Protein AF-A0A840QNZ6-F1 (afdb_monomer)

Mean predicted aligned error: 6.14 Å

pLDDT: mean 87.98, std 13.13, range [41.0, 98.12]

Secondary structure (DSSP, 8-state):
--HHHHHHHHHHHHS-HHHHHHHHHHHHHHHHHHHHHT-HHHHHHHHHHHHHHHHHHHHHHHHSPPEEETTEEE-S--HHHHHHHHHHHTTGGG--SHHHHHHHHHHHHHHHHHHHHHS---HHHHHHHHHHHHHHHHHHHHHHHHHTTS-HHHHHHHHHHHHHHHHHHHTT-GGGGHHHHHHHHHHHHHHHIIIII-EE-TT--HHHHHHHHHHHHHHHHHHHHHTTSTT---TTHHHHHHHHHHHIIIIIHHHHHHHTTSSEETT------

Sequence (273 aa):
MDLNSTVFTEFYTNTSVTNVITSHFPLLFTIGLLYWSINRTVGFHLLLISSFSLSLSLLFHQYVPLIYTNNTTVTFTHPHIQLVTALFAYFIPLIRNKRQLLLTLSPIVLISFFFFFLAETHVYTIAGSVVIGGFIIYMFYRSFDWIEGMPEKTFIFLTLLIPSALISLIYPLTSAMIYPGILFGASIGYSLERLKVRSIINGASLINRCIAFFIGSAGVIAIYFVFRLPFVQLPFFSFTFGTIVTLWITFIAPYMFYALHLYSREGSIRHIT

Solvent-accessible surface area (backbone atoms only — not comparable to full-atom values): 14592 Å² total; per-residue (Å²): 134,66,67,67,64,48,50,56,52,42,50,59,69,66,45,53,64,63,55,57,52,61,74,46,45,64,58,55,52,54,39,41,49,39,29,72,67,75,39,51,70,60,20,49,51,51,46,48,52,40,30,51,45,44,46,49,42,49,50,43,69,75,70,49,79,66,46,80,51,102,86,48,80,38,58,60,56,40,54,68,54,17,30,46,25,27,58,36,53,61,49,54,85,76,52,90,47,73,68,55,48,49,61,44,47,45,59,42,53,51,50,47,49,48,37,39,73,76,65,67,46,54,69,65,20,52,51,39,8,42,52,51,13,47,49,52,40,54,52,53,58,59,44,48,72,56,53,76,74,50,57,70,70,58,49,55,50,51,51,52,47,54,28,53,52,46,45,66,68,50,58,86,48,53,63,65,34,24,28,32,15,29,41,39,16,32,45,53,14,42,53,48,24,65,73,70,53,38,64,40,71,84,87,49,52,72,66,40,44,52,52,46,48,52,57,41,49,50,51,52,52,49,53,52,54,60,72,61,43,87,85,73,79,52,88,57,45,35,23,53,50,22,20,52,52,27,23,34,57,41,22,51,38,56,46,48,33,42,75,69,65,47,33,53,41,73,92,61,94,67,90,84,128

Organism: NCBI:txid1095777

Foldseek 3Di:
DDPPLCVVVCCLQVPDLLNLCVVCLVVLLVLLLCCLAPHVVLSLLLLQLLLVLLLVLLLQSVPPAFDDDPPDTAGQADSVLLSLLLNLLLCCVVDDDPVVVCVSCVSSVVVLVCCVPPVVHDPNRSVSSNVNSNVSSVVSVVVVVVLVPDDPVVNLVVLQVVLVVSCVSCPPSLSSLLSSLLSNQLSVLQVCCVVPPQWDNPPFDPVLSVVLSVQLSVVLVVLSVVLVDPPPPDRSSSSPSSNVNNSSSRHVSSVVSVVVVRTHHDPDPDPDD

Structure (mmCIF, N/CA/C/O backbone):
data_AF-A0A840QNZ6-F1
#
_entry.id   AF-A0A840QNZ6-F1
#
loop_
_atom_site.group_PDB
_atom_site.id
_atom_site.type_symbol
_atom_site.label_atom_id
_atom_site.label_alt_id
_atom_site.label_comp_id
_atom_site.label_asym_id
_atom_site.label_entity_id
_atom_site.label_seq_id
_atom_site.pdbx_PDB_ins_code
_atom_site.Cartn_x
_atom_site.Cartn_y
_atom_site.Cartn_z
_atom_site.occupancy
_atom_site.B_iso_or_equiv
_atom_site.auth_seq_id
_atom_site.auth_comp_id
_atom_site.auth_asym_id
_atom_site.auth_atom_id
_atom_site.pdbx_PDB_model_num
ATOM 1 N N . MET A 1 1 ? 24.903 0.392 -27.065 1.00 44.16 1 MET A N 1
ATOM 2 C CA . MET A 1 1 ? 25.304 1.016 -25.788 1.00 44.16 1 MET A CA 1
ATOM 3 C C . MET A 1 1 ? 24.125 1.870 -25.371 1.00 44.16 1 MET A C 1
ATOM 5 O O . MET A 1 1 ? 23.763 2.796 -26.089 1.00 44.16 1 MET A O 1
ATOM 9 N N . ASP A 1 2 ? 23.425 1.397 -24.349 1.00 43.12 2 ASP A N 1
ATOM 10 C CA . ASP A 1 2 ? 21.991 1.591 -24.140 1.00 43.12 2 ASP A CA 1
ATOM 11 C C . ASP A 1 2 ? 21.680 2.888 -23.390 1.00 43.12 2 ASP A C 1
ATOM 13 O O . ASP A 1 2 ? 21.621 2.905 -22.168 1.00 43.12 2 ASP A O 1
ATOM 17 N N . LEU A 1 3 ? 21.445 3.977 -24.123 1.00 43.78 3 LEU A N 1
ATOM 18 C CA . LEU A 1 3 ? 21.089 5.274 -23.532 1.00 43.78 3 LEU A CA 1
ATOM 19 C C . LEU A 1 3 ? 19.714 5.272 -22.834 1.00 43.78 3 LEU A C 1
ATOM 21 O O . LEU A 1 3 ? 19.499 6.050 -21.915 1.00 43.78 3 LEU A O 1
ATOM 25 N N . ASN A 1 4 ? 18.780 4.391 -23.208 1.00 42.28 4 ASN A N 1
ATOM 26 C CA . A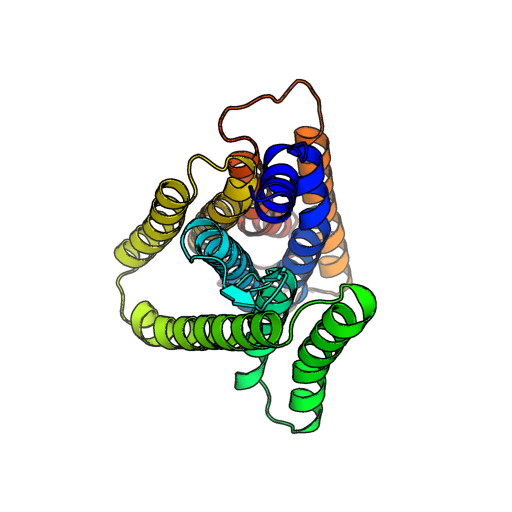SN A 1 4 ? 17.427 4.404 -22.627 1.00 42.28 4 ASN A CA 1
ATOM 27 C C . ASN A 1 4 ? 17.280 3.545 -21.361 1.00 42.28 4 ASN A C 1
ATOM 29 O O . ASN A 1 4 ? 16.474 3.883 -20.492 1.00 42.28 4 ASN A O 1
ATOM 33 N N . SER A 1 5 ? 18.062 2.469 -21.211 1.00 45.59 5 SER A N 1
ATOM 34 C CA . SER A 1 5 ? 18.089 1.700 -19.958 1.00 45.59 5 SER A CA 1
ATOM 35 C C . SER A 1 5 ? 18.855 2.454 -18.871 1.00 45.59 5 SER A C 1
ATOM 37 O O . SER A 1 5 ? 18.441 2.420 -17.709 1.00 45.59 5 SER A O 1
ATOM 39 N N . THR A 1 6 ? 19.894 3.211 -19.250 1.00 46.31 6 THR A N 1
ATOM 40 C CA . THR A 1 6 ? 20.586 4.136 -18.348 1.00 46.31 6 THR A CA 1
ATOM 41 C C . THR A 1 6 ? 19.679 5.285 -17.944 1.00 46.31 6 THR A C 1
ATOM 43 O O . THR A 1 6 ? 19.619 5.563 -16.765 1.00 46.31 6 THR A O 1
ATOM 46 N N . VAL A 1 7 ? 18.883 5.886 -18.836 1.00 50.84 7 VAL A N 1
ATOM 47 C CA . VAL A 1 7 ? 18.019 7.028 -18.466 1.00 50.84 7 VAL A CA 1
ATOM 48 C C . VAL A 1 7 ? 16.932 6.657 -17.452 1.00 50.84 7 VAL A C 1
ATOM 50 O O . VAL A 1 7 ? 16.678 7.430 -16.534 1.00 50.84 7 VAL A O 1
ATOM 53 N N . PHE A 1 8 ? 16.305 5.479 -17.546 1.00 46.22 8 PHE A N 1
ATOM 54 C CA . PHE A 1 8 ? 15.308 5.065 -16.547 1.00 46.22 8 PHE A CA 1
ATOM 55 C C . PHE A 1 8 ? 15.938 4.616 -15.225 1.00 46.22 8 PHE A C 1
ATOM 57 O O . PHE A 1 8 ? 15.412 4.943 -14.162 1.00 46.22 8 PHE A O 1
ATOM 64 N N . THR A 1 9 ? 17.072 3.909 -15.260 1.00 48.75 9 THR A N 1
ATOM 65 C CA . THR A 1 9 ? 17.801 3.582 -14.024 1.00 48.75 9 THR A CA 1
ATOM 66 C C . THR A 1 9 ? 18.397 4.835 -13.382 1.00 48.75 9 THR A C 1
ATOM 68 O O . THR A 1 9 ? 18.249 4.991 -12.176 1.00 48.75 9 THR A O 1
ATOM 71 N N . GLU A 1 10 ? 18.929 5.777 -14.164 1.00 44.84 10 GLU A N 1
ATOM 72 C CA . GLU A 1 10 ? 19.343 7.123 -13.740 1.00 44.84 10 GLU A CA 1
ATOM 73 C C . GLU A 1 10 ? 18.178 7.946 -13.211 1.00 44.84 10 GLU A C 1
ATOM 75 O O . GLU A 1 10 ? 18.355 8.662 -12.234 1.00 44.84 10 GLU A O 1
ATOM 80 N N . PHE A 1 11 ? 16.971 7.834 -13.769 1.00 47.38 11 PHE A N 1
ATOM 81 C CA . PHE A 1 11 ? 15.811 8.520 -13.204 1.00 47.38 11 PHE A CA 1
ATOM 82 C C . PHE A 1 11 ? 15.552 8.046 -11.770 1.00 47.38 11 PHE A C 1
ATOM 84 O O . PHE A 1 11 ? 15.325 8.875 -10.902 1.00 47.38 11 PHE A O 1
ATOM 91 N N . TYR A 1 12 ? 15.676 6.749 -11.473 1.00 46.97 12 TYR A N 1
ATOM 92 C CA . TYR A 1 12 ? 15.472 6.222 -10.116 1.00 46.97 12 TYR A CA 1
ATOM 93 C C . TYR A 1 12 ? 16.703 6.297 -9.192 1.00 46.97 12 TYR A C 1
ATOM 95 O O . TYR A 1 12 ? 16.530 6.279 -7.967 1.00 46.97 12 TYR A O 1
ATOM 103 N N . THR A 1 13 ? 17.926 6.387 -9.730 1.00 48.81 13 THR A N 1
ATOM 104 C CA . THR A 1 13 ? 19.167 6.534 -8.944 1.00 48.81 13 THR A CA 1
ATOM 105 C C . THR A 1 13 ? 19.564 7.995 -8.715 1.00 48.81 13 THR A C 1
ATOM 107 O O . THR A 1 13 ? 20.088 8.300 -7.646 1.00 48.81 13 THR A O 1
ATOM 110 N N . ASN A 1 14 ? 19.253 8.908 -9.643 1.00 43.19 14 ASN A N 1
ATOM 111 C CA . ASN A 1 14 ? 19.512 10.351 -9.530 1.00 43.19 14 ASN A CA 1
ATOM 112 C C . ASN A 1 14 ? 18.296 11.162 -9.065 1.00 43.19 14 ASN A C 1
ATOM 114 O O . ASN A 1 14 ? 18.446 12.348 -8.756 1.00 43.19 14 ASN A O 1
ATOM 118 N N . THR A 1 15 ? 17.093 10.578 -8.960 1.00 56.59 15 THR A N 1
ATOM 119 C CA . THR A 1 15 ? 16.033 11.247 -8.197 1.00 56.59 15 THR A CA 1
ATOM 120 C C . THR A 1 15 ? 16.484 11.370 -6.756 1.00 56.59 15 THR A C 1
ATOM 122 O O . THR A 1 15 ? 16.633 10.370 -6.051 1.00 56.59 15 THR A O 1
ATOM 125 N N . SER A 1 16 ? 16.658 12.612 -6.304 1.00 66.69 16 SER A N 1
ATOM 126 C CA . SER A 1 16 ? 16.841 12.895 -4.891 1.00 66.69 16 SER A CA 1
ATOM 127 C C . SER A 1 16 ? 15.745 12.177 -4.108 1.00 66.69 16 SER A C 1
ATOM 129 O O . SER A 1 16 ? 14.579 12.166 -4.504 1.00 66.69 16 SER A O 1
ATOM 131 N N . VAL A 1 17 ? 16.108 11.562 -2.987 1.00 70.00 17 VAL A N 1
ATOM 132 C CA . VAL A 1 17 ? 15.181 10.801 -2.133 1.00 70.00 17 VAL A CA 1
ATOM 133 C C . VAL A 1 17 ? 13.911 11.609 -1.799 1.00 70.00 17 VAL A C 1
ATOM 135 O O . VAL A 1 17 ? 12.810 11.071 -1.698 1.00 70.00 17 VAL A O 1
ATOM 138 N N . THR A 1 18 ? 14.045 12.932 -1.735 1.00 75.19 18 THR A N 1
ATOM 139 C CA . THR A 1 18 ? 12.951 13.898 -1.589 1.00 75.19 18 THR A CA 1
ATOM 140 C C . THR A 1 18 ? 11.911 13.854 -2.719 1.00 75.19 18 THR A C 1
ATOM 142 O O . THR A 1 18 ? 10.716 13.977 -2.443 1.00 75.19 18 THR A O 1
ATOM 145 N N . ASN A 1 19 ? 12.312 13.638 -3.974 1.00 81.06 19 ASN A N 1
ATOM 146 C CA . ASN A 1 19 ? 11.404 13.546 -5.123 1.00 81.06 19 ASN A CA 1
ATOM 147 C C . ASN A 1 19 ? 10.566 12.267 -5.062 1.00 81.06 19 ASN A C 1
ATOM 149 O O . ASN A 1 19 ? 9.359 12.303 -5.306 1.00 81.06 19 ASN A O 1
ATOM 153 N N . VAL A 1 20 ? 11.187 11.156 -4.655 1.00 79.56 20 VAL A N 1
ATOM 154 C CA . VAL A 1 20 ? 10.505 9.867 -4.468 1.00 79.56 20 VAL A CA 1
ATOM 155 C C . VAL A 1 20 ? 9.397 10.014 -3.429 1.00 79.56 20 VAL A C 1
ATOM 157 O O . VAL A 1 20 ? 8.236 9.723 -3.716 1.00 79.56 20 VAL A O 1
ATOM 160 N N . ILE A 1 21 ? 9.722 10.580 -2.264 1.00 82.31 21 ILE A N 1
ATOM 161 C CA . ILE A 1 21 ? 8.748 10.841 -1.196 1.00 82.31 21 ILE A CA 1
ATOM 162 C C . ILE A 1 21 ? 7.607 11.734 -1.697 1.00 82.31 21 ILE A C 1
ATOM 164 O O . ILE A 1 21 ? 6.435 11.410 -1.495 1.00 82.31 21 ILE A O 1
ATOM 168 N N . THR A 1 22 ? 7.937 12.831 -2.383 1.00 86.00 22 THR A N 1
ATOM 169 C CA . THR A 1 22 ? 6.943 13.782 -2.907 1.00 86.00 22 THR A CA 1
ATOM 170 C C . THR A 1 22 ? 5.970 13.102 -3.869 1.00 86.00 22 THR A C 1
ATOM 172 O O . THR A 1 22 ? 4.762 13.306 -3.776 1.00 86.00 22 THR A O 1
ATOM 175 N N . SER A 1 23 ? 6.473 12.242 -4.756 1.00 85.38 23 SER A N 1
ATOM 176 C CA . SER A 1 23 ? 5.645 11.561 -5.754 1.00 85.38 23 SER A CA 1
ATOM 177 C C . SER A 1 23 ? 4.690 10.518 -5.159 1.00 85.38 23 SER A C 1
ATOM 179 O O . SER A 1 23 ? 3.662 10.215 -5.760 1.00 85.38 23 SER A O 1
ATOM 181 N N . HIS A 1 24 ? 4.997 9.959 -3.983 1.00 85.19 24 HIS A N 1
ATOM 182 C CA . HIS A 1 24 ? 4.193 8.899 -3.351 1.00 85.19 24 HIS A CA 1
ATOM 183 C C . HIS A 1 24 ? 3.297 9.422 -2.223 1.00 85.19 24 HIS A C 1
ATOM 185 O O . HIS A 1 24 ? 2.372 8.731 -1.785 1.00 85.19 24 HIS A O 1
ATOM 191 N N . PHE A 1 25 ? 3.525 10.659 -1.781 1.00 87.81 25 PHE A N 1
ATOM 192 C CA . PHE A 1 25 ? 2.719 11.334 -0.772 1.00 87.81 25 PHE A CA 1
ATOM 193 C C . PHE A 1 25 ? 1.207 11.336 -1.087 1.00 87.81 25 PHE A C 1
ATOM 195 O O . PHE A 1 25 ? 0.436 10.984 -0.191 1.00 87.81 25 PHE A O 1
ATOM 202 N N . PRO A 1 26 ? 0.740 11.621 -2.325 1.00 89.62 26 PRO A N 1
ATOM 203 C CA . PRO A 1 26 ? -0.695 11.626 -2.629 1.00 89.62 26 PRO A CA 1
ATOM 204 C C . PRO A 1 26 ? -1.361 10.261 -2.427 1.00 89.62 26 PRO A C 1
ATOM 206 O O . PRO A 1 26 ? -2.499 10.184 -1.961 1.00 89.62 26 PRO A O 1
ATOM 209 N N . LEU A 1 27 ? -0.645 9.176 -2.738 1.00 89.00 27 LEU A N 1
ATOM 210 C CA . LEU A 1 27 ? -1.134 7.812 -2.552 1.00 89.00 27 LEU A CA 1
ATOM 211 C C . LEU A 1 27 ? -1.304 7.493 -1.067 1.00 89.00 27 LEU A C 1
ATOM 213 O O . LEU A 1 27 ? -2.375 7.054 -0.654 1.00 89.00 27 LEU A O 1
ATOM 217 N N . LEU A 1 28 ? -0.276 7.761 -0.259 1.00 90.44 28 LEU A N 1
ATOM 218 C CA . LEU A 1 28 ? -0.317 7.525 1.187 1.00 90.44 28 LEU A CA 1
ATOM 219 C C . LEU A 1 28 ? -1.409 8.354 1.863 1.00 90.44 28 LEU A C 1
ATOM 221 O O . LEU A 1 28 ? -2.135 7.848 2.716 1.00 90.44 28 LEU A O 1
ATOM 225 N N . PHE A 1 29 ? -1.561 9.606 1.437 1.00 92.00 29 PHE A N 1
ATOM 226 C CA . PHE A 1 29 ? -2.609 10.497 1.913 1.00 92.00 29 PHE A CA 1
ATOM 227 C C . PHE A 1 29 ? -4.007 9.951 1.594 1.00 92.00 29 PHE A C 1
ATOM 229 O O . PHE A 1 29 ? -4.857 9.859 2.479 1.00 92.00 29 PHE A O 1
ATOM 236 N N . THR A 1 30 ? -4.233 9.531 0.345 1.00 91.00 30 THR A N 1
ATOM 237 C CA . THR A 1 30 ? -5.526 8.990 -0.106 1.00 91.00 30 THR A CA 1
ATOM 238 C C . THR A 1 30 ? -5.877 7.697 0.628 1.00 91.00 30 THR A C 1
ATOM 240 O O . THR A 1 30 ? -7.005 7.519 1.081 1.00 91.00 30 THR A O 1
ATOM 243 N N . ILE A 1 31 ? -4.906 6.799 0.802 1.00 92.19 31 ILE A N 1
ATOM 244 C CA . ILE A 1 31 ? -5.105 5.539 1.524 1.00 92.19 31 ILE A CA 1
ATOM 245 C C . ILE A 1 31 ? -5.362 5.793 3.014 1.00 92.19 31 ILE A C 1
ATOM 247 O O . ILE A 1 31 ? -6.250 5.164 3.588 1.00 92.19 31 ILE A O 1
ATOM 251 N N . GLY A 1 32 ? -4.651 6.742 3.632 1.00 92.19 32 GLY A N 1
ATOM 252 C CA . GLY A 1 32 ? -4.911 7.164 5.011 1.00 92.19 32 GLY A CA 1
ATOM 253 C C . GLY A 1 32 ? -6.337 7.684 5.196 1.00 92.19 32 GLY A C 1
ATOM 254 O O . GLY A 1 32 ? -7.025 7.277 6.131 1.00 92.19 32 GLY A O 1
ATOM 255 N N . LEU A 1 33 ? -6.825 8.487 4.246 1.00 91.69 33 LEU A N 1
ATOM 256 C CA . LEU A 1 33 ? -8.210 8.963 4.222 1.00 91.69 33 LEU A CA 1
ATOM 257 C C . LEU A 1 33 ? -9.195 7.786 4.184 1.00 91.69 33 LEU A C 1
ATOM 259 O O . LEU A 1 33 ? -10.089 7.699 5.026 1.00 91.69 33 LEU A O 1
ATOM 263 N N . LEU A 1 34 ? -9.006 6.837 3.263 1.00 91.94 34 LEU A N 1
ATOM 264 C CA . LEU A 1 34 ? -9.864 5.651 3.169 1.00 91.94 34 LEU A CA 1
ATOM 265 C C . LEU A 1 34 ? -9.852 4.825 4.464 1.00 91.94 34 LEU A C 1
ATOM 267 O O . LEU A 1 34 ? -10.910 4.370 4.912 1.00 91.94 34 LEU A O 1
ATOM 271 N N . TYR A 1 35 ? -8.678 4.674 5.082 1.00 93.81 35 TYR A N 1
ATOM 272 C CA . TYR A 1 35 ? -8.491 3.925 6.323 1.00 93.81 35 TYR A CA 1
ATOM 273 C C . TYR A 1 35 ? -9.222 4.563 7.512 1.00 93.81 35 TYR A C 1
ATOM 275 O O . TYR A 1 35 ? -9.882 3.854 8.274 1.00 93.81 35 TYR A O 1
ATOM 283 N N . TRP A 1 36 ? -9.158 5.889 7.668 1.00 93.06 36 TRP A N 1
ATOM 284 C CA . TRP A 1 36 ? -9.803 6.587 8.788 1.00 93.06 36 TRP A CA 1
ATOM 285 C C . TRP A 1 36 ? -11.297 6.847 8.571 1.00 93.06 36 TRP A C 1
ATOM 287 O O . TRP A 1 36 ? -12.051 6.884 9.541 1.00 93.06 36 TRP A O 1
ATOM 297 N N . SER A 1 37 ? -11.745 7.046 7.328 1.00 89.38 37 SER A N 1
ATOM 298 C CA . SER A 1 37 ? -13.106 7.526 7.048 1.00 89.38 37 SER A CA 1
ATOM 299 C C . SER A 1 37 ? -14.110 6.438 6.668 1.00 89.38 37 SER A C 1
ATOM 301 O O . SER A 1 37 ? -15.291 6.585 6.991 1.00 89.38 37 SER A O 1
ATOM 303 N N . ILE A 1 38 ? -13.682 5.381 5.967 1.00 89.25 38 ILE A N 1
ATOM 304 C CA . ILE A 1 38 ? -14.602 4.386 5.391 1.00 89.25 38 ILE A CA 1
ATOM 305 C C . ILE A 1 38 ? -14.570 3.091 6.192 1.00 89.25 38 ILE A C 1
ATOM 307 O O . ILE A 1 38 ? -15.524 2.765 6.894 1.00 89.25 38 ILE A O 1
ATOM 311 N N . ASN A 1 39 ? -13.489 2.327 6.054 1.00 90.75 39 ASN A N 1
ATOM 312 C CA . ASN A 1 39 ? -13.345 1.019 6.674 1.00 90.75 39 ASN A CA 1
ATOM 313 C C . ASN A 1 39 ? -11.856 0.689 6.790 1.00 90.75 39 ASN A C 1
ATOM 315 O O . ASN A 1 39 ? -11.129 0.713 5.795 1.00 90.75 39 ASN A O 1
ATOM 319 N N . ARG A 1 40 ? -11.416 0.347 8.002 1.00 91.19 40 ARG A N 1
ATOM 320 C CA . ARG A 1 40 ? -10.003 0.078 8.295 1.00 91.19 40 ARG A CA 1
ATOM 321 C C . ARG A 1 40 ? -9.474 -1.131 7.567 1.00 91.19 40 ARG A C 1
ATOM 323 O O . ARG A 1 40 ? -8.393 -1.069 7.002 1.00 91.19 40 ARG A O 1
ATOM 330 N N . THR A 1 41 ? -10.245 -2.210 7.553 1.00 91.75 41 THR A N 1
ATOM 331 C CA . THR A 1 41 ? -9.862 -3.450 6.884 1.00 91.75 41 THR A CA 1
ATOM 332 C C . THR A 1 41 ? -9.661 -3.193 5.394 1.00 91.75 41 THR A C 1
ATOM 334 O O . THR A 1 41 ? -8.631 -3.554 4.838 1.00 91.75 41 THR A O 1
ATOM 337 N N . VAL A 1 42 ? -10.583 -2.454 4.767 1.00 92.88 42 VAL A N 1
ATOM 338 C CA . VAL A 1 42 ? -10.457 -2.058 3.356 1.00 92.88 42 VAL A CA 1
ATOM 339 C C . VAL A 1 42 ? -9.242 -1.155 3.135 1.00 92.88 42 VAL A C 1
ATOM 341 O O . VAL A 1 42 ? -8.447 -1.428 2.242 1.00 92.88 42 VAL A O 1
ATOM 344 N N . GLY A 1 43 ? -9.061 -0.108 3.946 1.00 94.06 43 GLY A N 1
ATOM 345 C CA . GLY A 1 43 ? -7.920 0.802 3.818 1.00 94.06 43 GLY A CA 1
ATOM 346 C C . GLY A 1 43 ? -6.573 0.094 3.992 1.00 94.06 43 GLY A C 1
ATOM 347 O O . GLY A 1 43 ? -5.645 0.351 3.230 1.00 94.06 43 GLY A O 1
ATOM 348 N N . PHE A 1 44 ? -6.481 -0.844 4.937 1.00 94.56 44 PHE A N 1
ATOM 349 C CA . PHE A 1 44 ? -5.286 -1.652 5.168 1.00 94.56 44 PHE A CA 1
ATOM 350 C C . PHE A 1 44 ? -5.001 -2.593 3.995 1.00 94.56 44 PHE A C 1
ATOM 352 O O . PHE A 1 44 ? -3.869 -2.640 3.520 1.00 94.56 44 PHE A O 1
ATOM 359 N N . HIS A 1 45 ? -6.016 -3.291 3.476 1.00 95.00 45 HIS A N 1
ATOM 360 C CA . HIS A 1 45 ? -5.853 -4.151 2.301 1.00 95.00 45 HIS A CA 1
ATOM 361 C C . HIS A 1 45 ? -5.384 -3.356 1.081 1.00 95.00 45 HIS A C 1
ATOM 363 O O . HIS A 1 45 ? -4.447 -3.773 0.407 1.00 95.00 45 HIS A O 1
ATOM 369 N N . LEU A 1 46 ? -5.973 -2.182 0.830 1.00 95.38 46 LEU A N 1
ATOM 370 C CA . LEU A 1 46 ? -5.554 -1.305 -0.265 1.00 95.38 46 LEU A CA 1
ATOM 371 C C . LEU A 1 46 ? -4.113 -0.823 -0.096 1.00 95.38 46 LEU A C 1
ATOM 373 O O . LEU A 1 46 ? -3.373 -0.792 -1.078 1.00 95.38 46 LEU A O 1
ATOM 377 N N . LEU A 1 47 ? -3.706 -0.480 1.129 1.00 95.38 47 LEU A N 1
ATOM 378 C CA . LEU A 1 47 ? -2.326 -0.124 1.454 1.00 95.38 47 LEU A CA 1
ATOM 379 C C . LEU A 1 47 ? -1.376 -1.275 1.117 1.00 95.38 47 LEU A C 1
ATOM 381 O O . LEU A 1 47 ? -0.429 -1.089 0.354 1.00 95.38 47 LEU A O 1
ATOM 385 N N . LEU A 1 48 ? -1.667 -2.469 1.635 1.00 94.69 48 LEU A N 1
ATOM 386 C CA . LEU A 1 48 ? -0.840 -3.656 1.456 1.00 94.69 48 LEU A CA 1
ATOM 387 C C . LEU A 1 48 ? -0.719 -4.023 -0.027 1.00 94.69 48 LEU A C 1
ATOM 389 O O . LEU A 1 48 ? 0.391 -4.142 -0.537 1.00 94.69 48 LEU A O 1
ATOM 393 N N . ILE A 1 49 ? -1.841 -4.117 -0.742 1.00 95.69 49 ILE A N 1
ATOM 394 C CA . ILE A 1 49 ? -1.873 -4.427 -2.176 1.00 95.69 49 ILE A CA 1
ATOM 395 C C . ILE A 1 49 ? -1.090 -3.390 -2.981 1.00 95.69 49 ILE A C 1
ATOM 397 O O . ILE A 1 49 ? -0.290 -3.760 -3.839 1.00 95.69 49 ILE A O 1
ATOM 401 N N . SER A 1 50 ? -1.307 -2.098 -2.724 1.00 95.50 50 SER A N 1
ATOM 402 C CA . SER A 1 50 ? -0.671 -1.022 -3.490 1.00 95.50 50 SER A CA 1
ATOM 403 C C . SER A 1 50 ? 0.844 -1.048 -3.321 1.00 95.50 50 SER A C 1
ATOM 405 O O . SER A 1 50 ? 1.589 -1.030 -4.301 1.00 95.50 50 SER A O 1
ATOM 407 N N . SER A 1 51 ? 1.315 -1.143 -2.078 1.00 95.25 51 SER A N 1
ATOM 408 C CA . SER A 1 51 ? 2.744 -1.160 -1.769 1.00 95.25 51 SER A CA 1
ATOM 409 C C . SER A 1 51 ? 3.418 -2.452 -2.212 1.00 95.25 51 SER A C 1
ATOM 411 O O . SER A 1 51 ? 4.534 -2.407 -2.731 1.00 95.25 51 SER A O 1
ATOM 413 N N . PHE A 1 52 ? 2.739 -3.593 -2.087 1.00 96.06 52 PHE A N 1
ATOM 414 C CA . PHE A 1 52 ? 3.227 -4.860 -2.621 1.00 96.06 52 PHE A CA 1
ATOM 415 C C . PHE A 1 52 ? 3.315 -4.825 -4.149 1.00 96.06 52 PHE A C 1
ATOM 417 O O . PHE A 1 52 ? 4.353 -5.175 -4.702 1.00 96.06 52 PHE A O 1
ATOM 424 N N . SER A 1 53 ? 2.288 -4.314 -4.832 1.00 96.31 53 SER A N 1
ATOM 425 C CA . SER A 1 53 ? 2.283 -4.175 -6.290 1.00 96.31 53 SER A CA 1
ATOM 426 C C . SER A 1 53 ? 3.418 -3.287 -6.790 1.00 96.31 53 SER A C 1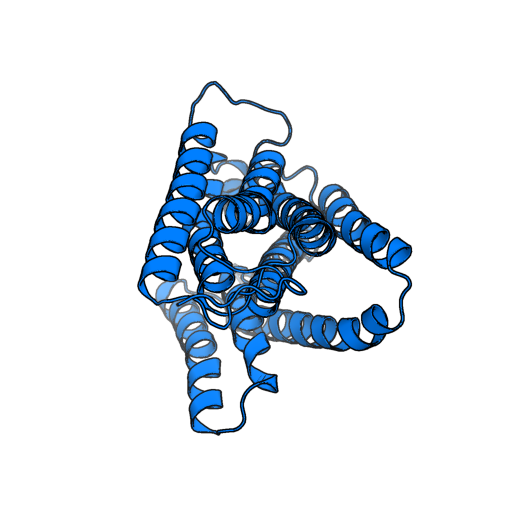
ATOM 428 O O . SER A 1 53 ? 4.120 -3.665 -7.725 1.00 96.31 53 SER A O 1
ATOM 430 N N . LEU A 1 54 ? 3.653 -2.138 -6.154 1.00 94.50 54 LEU A N 1
ATOM 431 C CA . LEU A 1 54 ? 4.765 -1.259 -6.525 1.00 94.50 54 LEU A CA 1
ATOM 432 C C . LEU A 1 54 ? 6.126 -1.913 -6.257 1.00 94.50 54 LEU A C 1
ATOM 434 O O . LEU A 1 54 ? 7.003 -1.842 -7.114 1.00 94.50 54 LEU A O 1
ATOM 438 N N . SER A 1 55 ? 6.279 -2.617 -5.129 1.00 94.62 55 SER A N 1
ATOM 439 C CA . SER A 1 55 ? 7.503 -3.378 -4.825 1.00 94.62 55 SER A CA 1
ATOM 440 C C . SER A 1 55 ? 7.785 -4.425 -5.904 1.00 94.62 55 SER A C 1
ATOM 442 O O . SER A 1 55 ? 8.901 -4.534 -6.403 1.00 94.62 55 SER A O 1
ATOM 444 N N . LEU A 1 56 ? 6.755 -5.168 -6.307 1.00 95.00 56 LEU A N 1
ATOM 445 C CA . LEU A 1 56 ? 6.857 -6.218 -7.314 1.00 95.00 56 LEU A CA 1
ATOM 446 C C . LEU A 1 56 ? 7.136 -5.623 -8.705 1.00 95.00 56 LEU A C 1
ATOM 448 O O . LEU A 1 56 ? 7.987 -6.123 -9.434 1.00 95.00 56 LEU A O 1
ATOM 452 N N . SER A 1 57 ? 6.499 -4.500 -9.048 1.00 93.75 57 SER A N 1
ATOM 453 C CA . SER A 1 57 ? 6.793 -3.779 -10.291 1.00 93.75 57 SER A CA 1
ATOM 454 C C . SER A 1 57 ? 8.268 -3.385 -10.380 1.00 93.75 57 SER A C 1
ATOM 456 O O . SER A 1 57 ? 8.851 -3.490 -11.454 1.00 93.75 57 SER A O 1
ATOM 458 N N . LEU A 1 58 ? 8.880 -2.946 -9.279 1.00 90.94 58 LEU A N 1
ATOM 459 C CA . LEU A 1 58 ? 10.303 -2.599 -9.252 1.00 90.94 58 LEU A CA 1
ATOM 460 C C . LEU A 1 58 ? 11.200 -3.822 -9.406 1.00 90.94 58 LEU A C 1
ATOM 462 O O . LEU A 1 58 ? 12.156 -3.771 -10.172 1.00 90.94 58 LEU A O 1
ATOM 466 N N . LEU A 1 59 ? 10.863 -4.931 -8.744 1.00 92.56 59 LEU A N 1
ATOM 467 C CA . LEU A 1 59 ? 11.580 -6.192 -8.933 1.00 92.56 59 LEU A CA 1
ATOM 468 C C . LEU A 1 59 ? 11.530 -6.643 -10.395 1.00 92.56 59 LEU A C 1
ATOM 470 O O . LEU A 1 59 ? 12.545 -7.073 -10.934 1.00 92.56 59 LEU A O 1
ATOM 474 N N . PHE A 1 60 ? 10.386 -6.483 -11.064 1.00 92.12 60 PHE A N 1
ATOM 475 C CA . PHE A 1 60 ? 10.291 -6.751 -12.495 1.00 92.12 60 PHE A CA 1
ATOM 476 C C . PHE A 1 60 ? 11.206 -5.843 -13.316 1.00 92.12 60 PHE A C 1
ATOM 478 O O . PHE A 1 60 ? 11.909 -6.342 -14.184 1.00 92.12 60 PHE A O 1
ATOM 485 N N . HIS A 1 61 ? 11.270 -4.545 -13.022 1.00 89.25 61 HIS A N 1
ATOM 486 C CA . HIS A 1 61 ? 12.183 -3.644 -13.736 1.00 89.25 61 HIS A CA 1
ATOM 487 C C . HIS A 1 61 ? 13.660 -3.980 -13.501 1.00 89.25 61 HIS A C 1
ATOM 489 O O . HIS A 1 61 ? 14.481 -3.758 -14.384 1.00 89.25 61 HIS A O 1
ATOM 495 N N . GLN A 1 62 ? 13.999 -4.499 -12.321 1.00 88.06 62 GLN A N 1
ATOM 496 C CA . GLN A 1 62 ? 15.374 -4.814 -11.950 1.00 88.06 62 GLN A CA 1
ATOM 497 C C . GLN A 1 62 ? 15.848 -6.162 -12.504 1.00 88.06 62 GLN A C 1
ATOM 499 O O . GLN A 1 62 ? 17.000 -6.281 -12.914 1.00 88.06 62 GLN A O 1
ATOM 504 N N . TYR A 1 63 ? 14.985 -7.180 -12.491 1.00 90.62 63 TYR A N 1
ATOM 505 C CA . TYR A 1 63 ? 15.382 -8.563 -12.771 1.00 90.62 63 TYR A CA 1
ATOM 506 C C . TYR A 1 63 ? 14.862 -9.117 -14.096 1.00 90.62 63 TYR A C 1
ATOM 508 O O . TYR A 1 63 ? 15.438 -10.082 -14.598 1.00 90.62 63 TYR A O 1
ATOM 516 N N . VAL A 1 64 ? 13.791 -8.559 -14.670 1.00 90.19 64 VAL A N 1
ATOM 517 C CA . VAL A 1 64 ? 13.274 -9.040 -15.957 1.00 90.19 64 VAL A CA 1
ATOM 518 C C . VAL A 1 64 ? 13.940 -8.281 -17.101 1.00 90.19 64 VAL A C 1
ATOM 520 O O . VAL A 1 64 ? 13.943 -7.049 -17.098 1.00 90.19 64 VAL A O 1
ATOM 523 N N . PRO A 1 65 ? 14.509 -8.999 -18.088 1.00 86.50 65 PRO A N 1
ATOM 524 C CA . PRO A 1 65 ? 15.172 -8.367 -19.216 1.00 86.50 65 PRO A CA 1
ATOM 525 C C . PRO A 1 65 ? 14.194 -7.517 -20.032 1.00 86.50 65 PRO A C 1
ATOM 527 O O . PRO A 1 65 ? 13.017 -7.851 -20.186 1.00 86.50 65 PRO A O 1
ATOM 530 N N . LEU A 1 66 ? 14.714 -6.420 -20.581 1.00 88.56 66 LEU A N 1
ATOM 531 C CA . LEU A 1 66 ? 13.970 -5.531 -21.467 1.00 88.56 66 LEU A CA 1
ATOM 532 C C . LEU A 1 66 ? 13.612 -6.261 -22.766 1.00 88.56 66 LEU A C 1
ATOM 534 O O . LEU A 1 66 ? 14.409 -7.026 -23.312 1.00 88.56 66 LEU A O 1
ATOM 538 N N . ILE A 1 67 ? 12.411 -6.003 -23.280 1.00 86.94 67 ILE A N 1
ATOM 539 C CA . ILE A 1 67 ? 11.968 -6.545 -24.563 1.00 86.94 67 ILE A CA 1
ATOM 540 C C . ILE A 1 67 ? 12.503 -5.637 -25.668 1.00 86.94 67 ILE A C 1
ATOM 542 O O . ILE A 1 67 ? 12.239 -4.433 -25.678 1.00 86.94 67 ILE A O 1
ATOM 546 N N . TYR A 1 68 ? 13.239 -6.216 -26.612 1.00 86.00 68 TYR A N 1
ATOM 547 C CA . TYR A 1 68 ? 13.763 -5.497 -27.768 1.00 86.00 68 TYR A CA 1
ATOM 548 C C . TYR A 1 68 ? 12.736 -5.515 -28.897 1.00 86.00 68 TYR A C 1
ATOM 550 O O . TYR A 1 68 ? 12.423 -6.570 -29.445 1.00 86.00 68 TYR A O 1
ATOM 558 N N . THR A 1 69 ? 12.217 -4.343 -29.257 1.00 83.19 69 THR A N 1
ATOM 559 C CA . THR A 1 69 ? 11.329 -4.188 -30.415 1.00 83.19 69 THR A CA 1
ATOM 560 C C . THR A 1 69 ? 12.026 -3.301 -31.428 1.00 83.19 69 THR A C 1
ATOM 562 O O . THR A 1 69 ? 12.083 -2.109 -31.178 1.00 83.19 69 THR A O 1
ATOM 565 N N . ASN A 1 70 ? 12.549 -3.872 -32.524 1.00 77.31 70 ASN A N 1
ATOM 566 C CA . ASN A 1 70 ? 13.253 -3.289 -33.689 1.00 77.31 70 ASN A CA 1
ATOM 567 C C . ASN A 1 70 ? 14.170 -2.051 -33.498 1.00 77.31 70 ASN A C 1
ATOM 569 O O . ASN A 1 70 ? 15.268 -2.092 -34.028 1.00 77.31 70 ASN A O 1
ATOM 573 N N . ASN A 1 71 ? 13.785 -1.001 -32.760 1.00 81.88 71 ASN A N 1
ATOM 574 C CA . ASN A 1 71 ? 14.585 0.179 -32.403 1.00 81.88 71 ASN A CA 1
ATOM 575 C C . ASN A 1 71 ? 14.407 0.700 -30.951 1.00 81.88 71 ASN A C 1
ATOM 577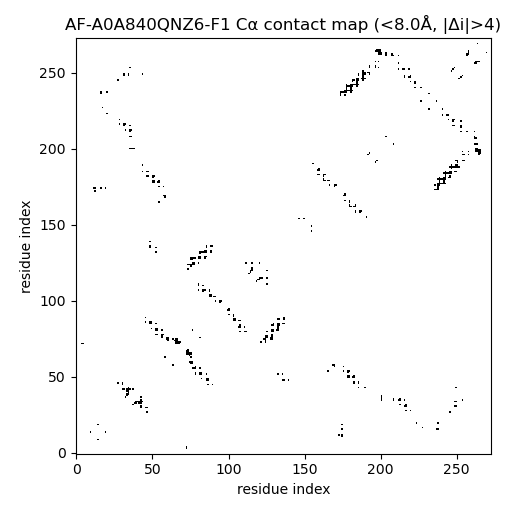 O O . ASN A 1 71 ? 15.080 1.663 -30.586 1.00 81.88 71 ASN A O 1
ATOM 581 N N . THR A 1 72 ? 13.537 0.124 -30.108 1.00 83.94 72 THR A N 1
ATOM 582 C CA . THR A 1 72 ? 13.329 0.582 -28.718 1.00 83.94 72 THR A CA 1
ATOM 583 C C . THR A 1 72 ? 13.369 -0.564 -27.709 1.00 83.94 72 THR A C 1
ATOM 585 O O . THR A 1 72 ? 12.908 -1.682 -27.960 1.00 83.94 72 THR A O 1
ATOM 588 N N . THR A 1 73 ? 13.948 -0.281 -26.541 1.00 85.19 73 THR A N 1
ATOM 589 C CA . THR A 1 73 ? 13.889 -1.157 -25.367 1.00 85.19 73 THR A CA 1
ATOM 590 C C . THR A 1 73 ? 12.616 -0.870 -24.592 1.00 85.19 73 THR A C 1
ATOM 592 O O . THR A 1 73 ? 12.369 0.275 -24.209 1.00 85.19 73 THR A O 1
ATOM 595 N N . VAL A 1 74 ? 11.830 -1.909 -24.336 1.00 88.19 74 VAL A N 1
ATOM 596 C CA . VAL A 1 74 ? 10.508 -1.797 -23.724 1.00 88.19 74 VAL A CA 1
ATOM 597 C C . VAL A 1 74 ? 10.498 -2.535 -22.391 1.00 88.19 74 VAL A C 1
ATOM 599 O O . VAL A 1 74 ? 10.946 -3.681 -22.302 1.00 88.19 74 VAL A O 1
ATOM 602 N N . THR A 1 75 ? 9.992 -1.887 -21.341 1.00 90.94 75 THR A N 1
ATOM 603 C CA . THR A 1 75 ? 9.811 -2.529 -20.035 1.00 90.94 75 THR A CA 1
ATOM 604 C C . THR A 1 75 ? 8.610 -3.470 -20.061 1.00 90.94 75 THR A C 1
ATOM 606 O O . THR A 1 75 ? 7.629 -3.244 -20.773 1.00 90.94 75 THR A O 1
ATOM 609 N N . PHE A 1 76 ? 8.669 -4.543 -19.270 1.00 92.12 76 PHE A N 1
ATOM 610 C CA . PHE A 1 76 ? 7.576 -5.516 -19.207 1.00 92.12 76 PHE A CA 1
ATOM 611 C C . PHE A 1 76 ? 6.322 -4.951 -18.528 1.00 92.12 76 PHE A C 1
ATOM 613 O O . PHE A 1 76 ? 5.198 -5.248 -18.931 1.00 92.12 76 PHE A O 1
ATOM 620 N N . THR A 1 77 ? 6.509 -4.106 -17.513 1.00 94.69 77 THR A N 1
ATOM 621 C CA . THR A 1 77 ? 5.419 -3.453 -16.787 1.00 94.69 77 THR A CA 1
ATOM 622 C C . THR A 1 77 ? 5.635 -1.958 -16.662 1.00 94.69 77 THR A C 1
ATOM 624 O O . THR A 1 77 ? 6.733 -1.441 -16.837 1.00 94.69 77 THR A O 1
ATOM 627 N N . HIS A 1 78 ? 4.553 -1.261 -16.346 1.00 94.12 78 HIS A N 1
ATOM 628 C CA . HIS A 1 78 ? 4.509 0.146 -16.020 1.00 94.12 78 HIS A CA 1
ATOM 629 C C . HIS A 1 78 ? 3.930 0.292 -14.600 1.00 94.12 78 HIS A C 1
ATOM 631 O O . HIS A 1 78 ? 2.752 -0.034 -14.389 1.00 94.12 78 HIS A O 1
ATOM 637 N N . PRO A 1 79 ? 4.700 0.813 -13.623 1.00 92.44 79 PRO A N 1
ATOM 638 C CA . PRO A 1 79 ? 4.319 0.785 -12.208 1.00 92.44 79 PRO A CA 1
ATOM 639 C C . PRO A 1 79 ? 2.962 1.432 -11.916 1.00 92.44 79 PRO A C 1
ATOM 641 O O . PRO A 1 79 ? 2.162 0.892 -11.154 1.00 92.44 79 PRO A O 1
ATOM 644 N N . HIS A 1 80 ? 2.660 2.563 -12.563 1.00 93.12 80 HIS A N 1
ATOM 645 C CA . HIS A 1 80 ? 1.410 3.292 -12.333 1.00 93.12 80 HIS A CA 1
ATOM 646 C C . HIS A 1 80 ? 0.175 2.554 -12.868 1.00 93.12 80 HIS A C 1
ATOM 648 O O . HIS A 1 80 ? -0.859 2.542 -12.204 1.00 93.12 80 HIS A O 1
ATOM 654 N N . ILE A 1 81 ? 0.276 1.905 -14.034 1.00 96.62 81 ILE A N 1
ATOM 655 C CA . ILE A 1 81 ? -0.849 1.157 -14.622 1.00 96.62 81 ILE A CA 1
ATOM 656 C C . ILE A 1 81 ? -1.089 -0.104 -13.797 1.00 96.62 81 ILE A C 1
ATOM 658 O O . ILE A 1 81 ? -2.233 -0.428 -13.479 1.00 96.62 81 ILE A O 1
ATOM 662 N N . GLN A 1 82 ? -0.013 -0.781 -13.391 1.00 97.31 82 GLN A N 1
ATOM 663 C CA . GLN A 1 82 ? -0.083 -1.968 -12.546 1.00 97.31 82 GLN A CA 1
ATOM 664 C C . GLN A 1 82 ? -0.725 -1.645 -11.190 1.00 97.31 82 GLN A C 1
ATOM 666 O O . GLN A 1 82 ? -1.632 -2.351 -10.756 1.00 97.31 82 GLN A O 1
ATOM 671 N N . LEU A 1 83 ? -0.306 -0.548 -10.550 1.00 95.75 83 LEU A N 1
ATOM 672 C CA . LEU A 1 83 ? -0.880 -0.055 -9.298 1.00 95.75 83 LEU A CA 1
ATOM 673 C C . LEU A 1 83 ? -2.378 0.241 -9.429 1.00 95.75 83 LEU A C 1
ATOM 675 O O . LEU A 1 83 ? -3.160 -0.229 -8.609 1.00 95.75 83 LEU A O 1
ATOM 679 N N . VAL A 1 84 ? -2.780 1.013 -10.442 1.00 96.50 84 VAL A N 1
ATOM 680 C CA . VAL A 1 84 ? -4.192 1.361 -10.675 1.00 96.50 84 VAL A CA 1
ATOM 681 C C . VAL A 1 84 ? -5.005 0.101 -10.934 1.00 96.50 84 VAL A C 1
ATOM 683 O O . VAL A 1 84 ? -6.079 -0.061 -10.361 1.00 96.50 84 VAL A O 1
ATOM 686 N N . THR A 1 85 ? -4.476 -0.814 -11.749 1.00 97.94 85 THR A N 1
ATOM 687 C CA . THR A 1 85 ? -5.126 -2.097 -12.013 1.00 97.94 85 THR A CA 1
ATOM 688 C C . THR A 1 85 ? -5.323 -2.869 -10.719 1.00 97.94 85 THR A C 1
ATOM 690 O O . THR A 1 85 ? -6.445 -3.272 -10.446 1.00 97.94 85 THR A O 1
ATOM 693 N N . ALA A 1 86 ? -4.286 -3.028 -9.894 1.00 97.38 86 ALA A N 1
ATOM 694 C CA . ALA A 1 86 ? -4.393 -3.739 -8.624 1.00 97.38 86 ALA A CA 1
ATOM 695 C C . ALA A 1 86 ? -5.405 -3.062 -7.679 1.00 97.38 86 ALA A C 1
ATOM 697 O O . ALA A 1 86 ? -6.314 -3.712 -7.168 1.00 97.38 86 ALA A O 1
ATOM 698 N N . LEU A 1 87 ? -5.314 -1.741 -7.504 1.00 95.62 87 LEU A N 1
ATOM 699 C CA . LEU A 1 87 ? -6.189 -0.978 -6.612 1.00 95.62 87 LEU A CA 1
ATOM 700 C C . LEU A 1 87 ? -7.663 -1.100 -7.013 1.00 95.62 87 LEU A C 1
ATOM 702 O O . LEU A 1 87 ? -8.512 -1.366 -6.165 1.00 95.62 87 LEU A O 1
ATOM 706 N N . PHE A 1 88 ? -7.983 -0.928 -8.296 1.00 96.94 88 PHE A N 1
ATOM 707 C CA . PHE A 1 88 ? -9.367 -1.009 -8.758 1.00 96.94 88 PHE A CA 1
ATOM 708 C C . PHE A 1 88 ? -9.852 -2.454 -8.899 1.00 96.94 88 PHE A C 1
ATOM 710 O O . PHE A 1 88 ? -11.002 -2.736 -8.563 1.00 96.94 88 PHE A O 1
ATOM 717 N N . ALA A 1 89 ? -8.992 -3.396 -9.292 1.00 97.19 89 ALA A N 1
ATOM 718 C CA . ALA A 1 89 ? -9.358 -4.808 -9.368 1.00 97.19 89 ALA A CA 1
ATOM 719 C C . ALA A 1 89 ? -9.729 -5.396 -7.999 1.00 97.19 89 ALA A C 1
ATOM 721 O O . ALA A 1 89 ? -10.593 -6.270 -7.942 1.00 97.19 89 ALA A O 1
ATOM 722 N N . TYR A 1 90 ? -9.180 -4.870 -6.896 1.00 96.31 90 TYR A N 1
ATOM 723 C CA . TYR A 1 90 ? -9.622 -5.220 -5.541 1.00 96.31 90 TYR A CA 1
ATOM 724 C C . TYR A 1 90 ? -11.129 -5.001 -5.331 1.00 96.31 90 TYR A C 1
ATOM 726 O O . TYR A 1 90 ? -11.773 -5.747 -4.608 1.00 96.31 90 TYR A O 1
ATOM 734 N N . PHE A 1 91 ? -11.742 -4.010 -5.977 1.00 95.88 91 PHE A N 1
ATOM 735 C CA . PHE A 1 91 ? -13.175 -3.776 -5.805 1.00 95.88 91 PHE A CA 1
ATOM 736 C C . PHE A 1 91 ? -14.050 -4.704 -6.650 1.00 95.88 91 PHE A C 1
ATOM 738 O O . PHE A 1 91 ? -15.242 -4.798 -6.369 1.00 95.88 91 PHE A O 1
ATOM 745 N N . ILE A 1 92 ? -13.501 -5.410 -7.646 1.00 96.19 92 ILE A N 1
ATOM 746 C CA . ILE A 1 92 ? -14.289 -6.233 -8.578 1.00 96.19 92 ILE A CA 1
ATOM 747 C C . ILE A 1 92 ? -15.141 -7.283 -7.846 1.00 96.19 92 ILE A C 1
ATOM 749 O O . ILE A 1 92 ? -16.341 -7.336 -8.121 1.00 96.19 92 ILE A O 1
ATOM 753 N N . PRO A 1 93 ? -14.617 -8.065 -6.879 1.00 94.31 93 PRO A N 1
ATOM 754 C CA . PRO A 1 93 ? -15.432 -9.064 -6.182 1.00 94.31 93 PRO A CA 1
ATOM 755 C C . PRO A 1 93 ? -16.524 -8.468 -5.283 1.00 94.31 93 PRO A C 1
ATOM 757 O O . PRO A 1 93 ? -17.479 -9.157 -4.936 1.00 94.31 93 PRO A O 1
ATOM 760 N N . LEU A 1 94 ? -16.410 -7.190 -4.899 1.00 92.44 94 LEU A N 1
ATOM 761 C CA . LEU A 1 94 ? -17.394 -6.504 -4.051 1.00 92.44 94 LEU A CA 1
ATOM 762 C C . LEU A 1 94 ? -18.593 -5.972 -4.857 1.00 92.44 94 LEU A C 1
ATOM 764 O O . LEU A 1 94 ? -19.591 -5.531 -4.280 1.00 92.44 94 LEU A O 1
ATOM 768 N N . ILE A 1 95 ? -18.510 -5.989 -6.186 1.00 94.94 95 ILE A N 1
ATOM 769 C CA . ILE A 1 95 ? -19.499 -5.383 -7.072 1.00 94.94 95 ILE A CA 1
ATOM 770 C C . ILE A 1 95 ? -20.663 -6.338 -7.330 1.00 94.94 95 ILE A C 1
ATOM 772 O O . ILE A 1 95 ? -20.482 -7.461 -7.788 1.00 94.94 95 ILE A O 1
ATOM 776 N N . ARG A 1 96 ? -21.890 -5.845 -7.125 1.00 95.38 96 ARG A N 1
ATOM 777 C CA . ARG A 1 96 ? -23.126 -6.575 -7.469 1.00 95.38 96 ARG A CA 1
ATOM 778 C C . ARG A 1 96 ? -23.748 -6.118 -8.789 1.00 95.38 96 ARG A C 1
ATOM 780 O O . ARG A 1 96 ? -24.439 -6.889 -9.446 1.00 95.38 96 ARG A O 1
ATOM 787 N N . ASN A 1 97 ? -23.506 -4.867 -9.190 1.00 97.06 97 ASN A N 1
ATOM 788 C CA . ASN A 1 97 ? -24.176 -4.229 -10.326 1.00 97.06 97 ASN A CA 1
ATOM 789 C C . ASN A 1 97 ? -23.231 -3.985 -11.511 1.00 97.06 97 ASN A C 1
ATOM 791 O O . ASN A 1 97 ? -22.127 -3.473 -11.339 1.00 97.06 97 ASN A O 1
ATOM 795 N N . LYS A 1 98 ? -23.717 -4.191 -12.744 1.00 97.06 98 LYS A N 1
ATOM 796 C CA . LYS A 1 98 ? -22.945 -3.921 -13.979 1.00 97.06 98 LYS A CA 1
ATOM 797 C C . LYS A 1 98 ? -22.437 -2.473 -14.083 1.00 97.06 98 LYS A C 1
ATOM 799 O O . LYS A 1 98 ? -21.348 -2.239 -14.591 1.00 97.06 98 LYS 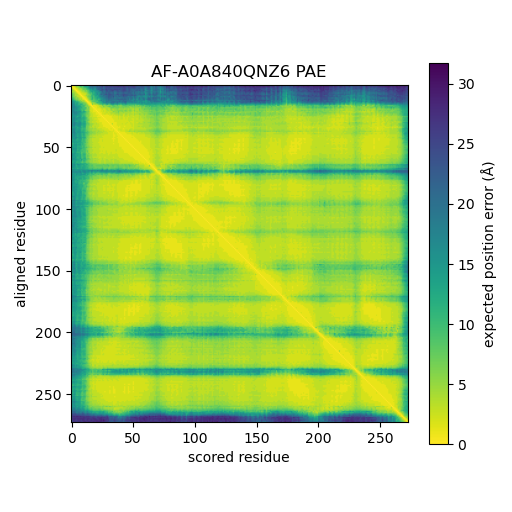A O 1
ATOM 804 N N . ARG A 1 99 ? -23.198 -1.496 -13.570 1.00 97.56 99 ARG A N 1
ATOM 805 C CA . ARG A 1 99 ? -22.786 -0.076 -13.549 1.00 97.56 99 ARG A CA 1
ATOM 806 C C . ARG A 1 99 ? -21.582 0.172 -12.640 1.00 97.56 99 ARG A C 1
ATOM 808 O O . ARG A 1 99 ? -20.695 0.932 -13.000 1.00 97.56 99 ARG A O 1
ATOM 815 N N . GLN A 1 100 ? -21.553 -0.482 -11.479 1.00 96.94 100 GLN A N 1
ATOM 816 C CA . GLN A 1 100 ? -20.419 -0.401 -10.559 1.00 96.94 100 GLN A CA 1
ATOM 817 C C . GLN A 1 100 ? -19.187 -1.071 -11.176 1.00 96.94 100 GLN A C 1
ATOM 819 O O . GLN A 1 100 ? -18.103 -0.513 -11.088 1.00 96.94 100 GLN A O 1
ATOM 824 N N . LEU A 1 101 ? -19.367 -2.190 -11.891 1.00 97.25 101 LEU A N 1
ATOM 825 C CA . LEU A 1 101 ? -18.277 -2.856 -12.613 1.00 97.25 101 LEU A CA 1
ATOM 826 C C . LEU A 1 101 ? -17.650 -1.915 -13.645 1.00 97.25 101 LEU A C 1
ATOM 828 O O . LEU A 1 101 ? -16.430 -1.782 -13.698 1.00 97.25 101 LEU A O 1
ATOM 832 N N . LEU A 1 102 ? -18.484 -1.215 -14.419 1.00 97.62 102 LEU A N 1
ATOM 833 C CA . LEU A 1 102 ? -18.015 -0.222 -15.382 1.00 97.62 102 LEU A CA 1
ATOM 834 C C . LEU A 1 102 ? -17.263 0.929 -14.696 1.00 97.62 102 LEU A C 1
ATOM 836 O O . LEU A 1 102 ? -16.216 1.345 -15.184 1.00 97.62 102 LEU A O 1
ATOM 840 N N . LEU A 1 103 ? -17.760 1.416 -13.555 1.00 96.75 103 LEU A N 1
ATOM 841 C CA . LEU A 1 103 ? -17.107 2.478 -12.784 1.00 96.75 103 LEU A CA 1
ATOM 842 C C . LEU A 1 103 ? -15.731 2.045 -12.257 1.00 96.75 103 LEU A C 1
ATOM 844 O O . LEU A 1 103 ? -14.810 2.850 -12.237 1.00 96.75 103 LEU A O 1
ATOM 848 N N . THR A 1 104 ? -15.578 0.782 -11.865 1.00 96.44 104 THR A N 1
ATOM 849 C CA . THR A 1 104 ? -14.306 0.227 -11.385 1.00 96.44 104 THR A CA 1
ATOM 850 C C . THR A 1 104 ? -13.316 -0.041 -12.519 1.00 96.44 104 THR A C 1
ATOM 852 O O . THR A 1 104 ? -12.122 0.186 -12.348 1.00 96.44 104 THR A O 1
ATOM 855 N N . LEU A 1 105 ? -13.784 -0.482 -13.690 1.00 97.56 105 LEU A N 1
ATOM 856 C CA . LEU A 1 105 ? -12.921 -0.703 -14.857 1.00 97.56 105 LEU A CA 1
ATOM 857 C C . LEU A 1 105 ? -12.519 0.603 -15.559 1.00 97.56 105 LEU A C 1
ATOM 859 O O . LEU A 1 105 ? -11.445 0.670 -16.155 1.00 97.56 105 LEU A O 1
ATOM 863 N N . SER A 1 106 ? -13.351 1.644 -15.475 1.00 97.75 106 SER A N 1
ATOM 864 C CA . SER A 1 106 ? -13.130 2.926 -16.155 1.00 97.75 106 SER A CA 1
ATOM 865 C C . SER A 1 106 ? -11.759 3.558 -15.839 1.00 97.75 106 SER A C 1
ATOM 867 O O . SER A 1 106 ? -11.028 3.841 -16.786 1.00 97.75 106 SER A O 1
ATOM 869 N N . PRO A 1 107 ? -11.313 3.691 -14.572 1.00 97.06 107 PRO A N 1
ATOM 870 C CA . PRO A 1 107 ? -9.985 4.216 -14.242 1.00 97.06 107 PRO A CA 1
ATOM 871 C C . PRO A 1 107 ? -8.824 3.422 -14.845 1.00 97.06 107 PRO A C 1
ATOM 873 O O . PRO A 1 107 ? -7.844 4.019 -15.282 1.00 97.06 107 PRO A O 1
ATOM 876 N N . ILE A 1 108 ? -8.936 2.090 -14.909 1.00 97.69 108 ILE A N 1
ATOM 877 C CA . ILE A 1 108 ? -7.903 1.221 -15.494 1.00 97.69 108 ILE A CA 1
ATOM 878 C C . ILE A 1 108 ? -7.766 1.525 -16.988 1.00 97.69 108 ILE A C 1
ATOM 880 O O . ILE A 1 108 ? -6.655 1.727 -17.482 1.00 97.69 108 ILE A O 1
ATOM 884 N N . VAL A 1 109 ? -8.895 1.612 -17.698 1.00 98.12 109 VAL A N 1
ATOM 885 C CA . VAL A 1 109 ? -8.929 1.916 -19.134 1.00 98.12 109 VAL A CA 1
ATOM 886 C C . VAL A 1 109 ? -8.462 3.346 -19.405 1.00 98.12 109 VAL A C 1
ATOM 888 O O . VAL A 1 109 ? -7.611 3.545 -20.266 1.00 98.12 109 VAL A O 1
ATOM 891 N N . LEU A 1 110 ? -8.958 4.331 -18.650 1.00 97.81 110 LEU A N 1
ATOM 892 C CA . LEU A 1 110 ? -8.601 5.744 -18.811 1.00 97.81 110 LEU A CA 1
ATOM 893 C C . LEU A 1 110 ? -7.108 5.985 -18.596 1.00 97.81 110 LEU A C 1
ATOM 895 O O . LEU A 1 110 ? -6.481 6.660 -19.406 1.00 97.81 110 LEU A O 1
ATOM 899 N N . ILE A 1 111 ? -6.524 5.414 -17.541 1.00 96.81 111 ILE A N 1
ATOM 900 C CA . ILE A 1 111 ? -5.094 5.575 -17.259 1.00 96.81 111 ILE A CA 1
ATOM 901 C C . ILE A 1 111 ? -4.256 4.829 -18.299 1.00 96.81 111 ILE A C 1
ATOM 903 O O . ILE A 1 111 ? -3.272 5.378 -18.785 1.00 96.81 111 ILE A O 1
ATOM 907 N N . SER A 1 112 ? -4.667 3.630 -18.715 1.00 97.12 112 SER A N 1
ATOM 908 C CA . SER A 1 112 ? -3.986 2.906 -19.799 1.00 97.12 112 SER A CA 1
ATOM 909 C C . SER A 1 112 ? -3.985 3.704 -21.105 1.00 97.12 112 SER A C 1
ATOM 911 O O . SER A 1 112 ? -2.950 3.826 -21.752 1.00 97.12 112 SER A O 1
ATOM 913 N N . PHE A 1 113 ? -5.122 4.307 -21.460 1.00 97.62 113 PHE A N 1
ATOM 914 C CA . PHE A 1 113 ? -5.259 5.162 -22.637 1.00 97.62 113 PHE A CA 1
ATOM 915 C C . PHE A 1 113 ? -4.408 6.431 -22.512 1.00 97.62 113 PHE A C 1
ATOM 917 O O . PHE A 1 113 ? -3.688 6.782 -23.440 1.00 97.62 113 PHE A O 1
ATOM 924 N N . PHE A 1 114 ? -4.427 7.087 -21.350 1.00 97.00 114 PHE A N 1
ATOM 925 C CA . PHE A 1 114 ? -3.603 8.264 -21.076 1.00 97.00 114 PHE A CA 1
ATOM 926 C C . PHE A 1 114 ? -2.114 7.972 -21.304 1.00 97.00 114 PHE A C 1
ATOM 928 O O . PHE A 1 114 ? -1.450 8.713 -22.023 1.00 97.00 114 PHE A O 1
ATOM 935 N N . PHE A 1 115 ? -1.597 6.870 -20.752 1.00 94.00 115 PHE A N 1
ATOM 936 C CA . PHE A 1 115 ? -0.194 6.490 -20.936 1.00 94.00 115 PHE A CA 1
ATOM 937 C C . PHE A 1 115 ? 0.124 6.0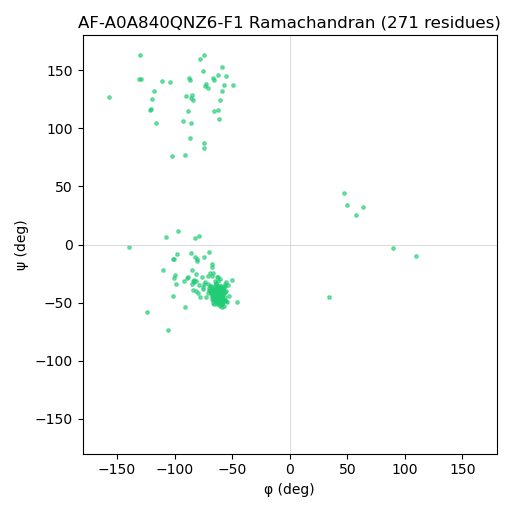70 -22.376 1.00 94.00 115 PHE A C 1
ATOM 939 O O . PHE A 1 115 ? 1.194 6.409 -22.872 1.00 94.00 115 PHE A O 1
ATOM 946 N N . PHE A 1 116 ? -0.805 5.402 -23.062 1.00 95.50 116 PHE A N 1
ATOM 947 C CA . PHE A 1 116 ? -0.627 5.038 -24.466 1.00 95.50 116 PHE A CA 1
ATOM 948 C C . PHE A 1 116 ? -0.491 6.274 -25.370 1.00 95.50 116 PHE A C 1
ATOM 950 O O . PHE A 1 116 ? 0.412 6.329 -26.198 1.00 95.50 116 PHE A O 1
ATOM 957 N N . PHE A 1 117 ? -1.359 7.279 -25.199 1.00 96.38 117 PHE A N 1
ATOM 958 C CA . PHE A 1 117 ? -1.387 8.458 -26.074 1.00 96.38 117 PHE A CA 1
ATOM 959 C C . PHE A 1 117 ? -0.389 9.551 -25.691 1.00 96.38 117 PHE A C 1
ATOM 961 O O . PHE A 1 117 ? 0.170 10.184 -26.578 1.00 96.38 117 PHE A O 1
ATOM 968 N N . LEU A 1 118 ? -0.195 9.818 -24.396 1.00 93.75 118 LEU A N 1
ATOM 969 C CA . LEU A 1 118 ? 0.601 10.967 -23.943 1.00 93.75 118 LEU A CA 1
ATOM 970 C C . LEU A 1 118 ? 2.020 10.600 -23.528 1.00 93.75 118 LEU A C 1
ATOM 972 O O . LEU A 1 118 ? 2.905 11.443 -23.608 1.00 93.75 118 LEU A O 1
ATOM 976 N N . ALA A 1 119 ? 2.230 9.372 -23.056 1.00 89.81 119 ALA A N 1
ATOM 977 C CA . ALA A 1 119 ? 3.542 8.893 -22.628 1.00 89.81 119 ALA A CA 1
ATOM 978 C C . ALA A 1 119 ? 4.149 7.886 -23.619 1.00 89.81 119 ALA A C 1
ATOM 980 O O . ALA A 1 119 ? 5.174 7.285 -23.308 1.00 89.81 119 ALA A O 1
ATOM 981 N N . GLU A 1 120 ? 3.498 7.691 -24.774 1.00 91.12 120 GLU A N 1
ATOM 982 C CA . GLU A 1 120 ? 3.925 6.799 -25.861 1.00 91.12 120 GLU A CA 1
ATOM 983 C C . GLU A 1 120 ? 4.289 5.385 -25.372 1.00 91.12 120 GLU A C 1
ATOM 985 O O . GLU A 1 120 ? 5.194 4.726 -25.888 1.00 91.12 120 GLU A O 1
ATOM 990 N N . THR A 1 121 ? 3.595 4.893 -24.338 1.00 92.56 121 THR A N 1
ATOM 991 C CA . THR A 1 121 ? 3.914 3.585 -23.765 1.00 92.56 121 THR A CA 1
ATOM 992 C C . THR A 1 121 ? 3.447 2.459 -24.682 1.00 92.56 121 THR A C 1
ATOM 994 O O . THR A 1 121 ? 2.337 2.454 -25.216 1.00 92.56 121 THR A O 1
ATOM 997 N N . HIS A 1 122 ? 4.299 1.450 -24.854 1.00 94.12 122 HIS A N 1
ATOM 998 C CA . HIS A 1 122 ? 3.985 0.313 -25.709 1.00 94.12 122 HIS A CA 1
ATOM 999 C C . HIS A 1 122 ? 2.827 -0.528 -25.147 1.00 94.12 122 HIS A C 1
ATOM 1001 O O . HIS A 1 122 ? 2.740 -0.792 -23.944 1.00 94.12 122 HIS A O 1
ATOM 1007 N N . VAL A 1 123 ? 1.981 -1.046 -26.046 1.00 95.12 123 VAL A N 1
ATOM 1008 C CA . VAL A 1 123 ? 0.815 -1.883 -25.699 1.00 95.12 123 VAL A CA 1
ATOM 1009 C C . VAL A 1 123 ? 1.212 -3.112 -24.875 1.00 95.12 123 VAL A C 1
ATOM 1011 O O . VAL A 1 123 ? 0.486 -3.490 -23.958 1.00 95.12 123 VAL A O 1
ATOM 1014 N N . TYR A 1 124 ? 2.380 -3.705 -25.143 1.00 94.06 124 TYR A N 1
ATOM 1015 C CA . TYR A 1 124 ? 2.897 -4.848 -24.383 1.00 94.06 124 TYR A CA 1
ATOM 1016 C C . TYR A 1 124 ? 3.120 -4.516 -22.905 1.00 94.06 124 TYR A C 1
ATOM 1018 O O . TYR A 1 124 ? 2.729 -5.297 -22.041 1.00 94.06 124 TYR A O 1
ATOM 1026 N N . THR A 1 125 ? 3.674 -3.338 -22.606 1.00 94.75 125 THR A N 1
ATOM 1027 C CA . THR A 1 125 ? 3.893 -2.868 -21.234 1.00 94.75 125 THR A CA 1
ATOM 1028 C C . THR A 1 125 ? 2.568 -2.642 -20.513 1.00 94.75 125 THR A C 1
ATOM 1030 O O . THR A 1 125 ? 2.413 -3.008 -19.345 1.00 94.75 125 THR A O 1
ATOM 1033 N N . ILE A 1 126 ? 1.580 -2.066 -21.205 1.00 96.62 126 ILE A N 1
ATOM 1034 C CA . ILE A 1 126 ? 0.231 -1.852 -20.666 1.00 96.62 126 ILE A CA 1
ATOM 1035 C C . ILE A 1 126 ? -0.422 -3.203 -20.354 1.00 96.62 126 ILE A C 1
ATOM 1037 O O . ILE A 1 126 ? -0.877 -3.422 -19.231 1.00 96.62 126 ILE A O 1
ATOM 1041 N N . ALA A 1 127 ? -0.414 -4.131 -21.312 1.00 97.00 127 ALA A N 1
ATOM 1042 C CA . ALA A 1 127 ? -0.981 -5.465 -21.147 1.00 97.00 127 ALA A CA 1
ATOM 1043 C C . ALA A 1 127 ? -0.302 -6.233 -20.002 1.00 97.00 127 ALA A C 1
ATOM 1045 O O . ALA A 1 127 ? -0.993 -6.766 -19.134 1.00 97.00 127 ALA A O 1
ATOM 1046 N N . GLY A 1 128 ? 1.033 -6.223 -19.937 1.00 96.19 128 GLY A N 1
ATOM 1047 C CA . GLY A 1 128 ? 1.801 -6.844 -18.856 1.00 96.19 128 GLY A CA 1
ATOM 1048 C C . GLY A 1 128 ? 1.450 -6.267 -17.484 1.00 96.19 128 GLY A C 1
ATOM 1049 O O . GLY A 1 128 ? 1.226 -7.014 -16.532 1.00 96.19 128 GLY A O 1
ATOM 1050 N N . SER A 1 129 ? 1.293 -4.944 -17.395 1.00 97.06 129 SER A N 1
ATOM 1051 C CA . SER A 1 129 ? 0.875 -4.259 -16.163 1.00 97.06 129 SER A CA 1
ATOM 1052 C C . SER A 1 129 ? -0.514 -4.679 -15.698 1.00 97.06 129 SER A C 1
ATOM 1054 O O . SER A 1 129 ? -0.720 -4.905 -14.505 1.00 97.06 129 SER A O 1
ATOM 1056 N N . VAL A 1 130 ? -1.467 -4.788 -16.628 1.00 98.00 130 VAL A N 1
ATOM 1057 C CA . VAL A 1 130 ? -2.841 -5.197 -16.315 1.00 98.00 130 VAL A CA 1
ATOM 1058 C C . VAL A 1 130 ? -2.875 -6.660 -15.871 1.00 98.00 130 VAL A C 1
ATOM 1060 O O . VAL A 1 130 ? -3.497 -6.984 -14.860 1.00 98.00 130 VAL A O 1
ATOM 1063 N N . VAL A 1 131 ? -2.162 -7.541 -16.578 1.00 97.75 131 VAL A N 1
ATOM 1064 C CA . VAL A 1 131 ? -2.072 -8.970 -16.241 1.00 97.75 131 VAL A CA 1
ATOM 1065 C C . VAL A 1 131 ? -1.442 -9.166 -14.864 1.00 97.75 131 VAL A C 1
ATOM 1067 O O . VAL A 1 131 ? -2.007 -9.876 -14.034 1.00 97.75 131 VAL A O 1
ATOM 1070 N N . ILE A 1 132 ? -0.318 -8.504 -14.579 1.00 97.44 132 ILE A N 1
ATOM 1071 C CA . ILE A 1 132 ? 0.357 -8.617 -13.281 1.00 97.44 132 ILE A CA 1
ATOM 1072 C C . ILE A 1 132 ? -0.485 -8.001 -12.164 1.00 97.44 132 ILE A C 1
ATOM 1074 O O . ILE A 1 132 ? -0.628 -8.616 -11.110 1.00 97.44 132 ILE A O 1
ATOM 1078 N N . GLY A 1 133 ? -1.082 -6.826 -12.380 1.00 97.56 133 GLY A N 1
ATOM 1079 C CA . GLY A 1 133 ? -1.969 -6.199 -11.397 1.00 97.56 133 GLY A CA 1
ATOM 1080 C C . GLY A 1 133 ? -3.170 -7.086 -11.053 1.00 97.56 133 GLY A C 1
ATOM 1081 O O . GLY A 1 133 ? -3.488 -7.274 -9.878 1.00 97.56 133 GLY A O 1
ATOM 1082 N N . GLY A 1 134 ? -3.793 -7.697 -12.067 1.00 97.75 134 GLY A N 1
ATOM 1083 C CA . GLY A 1 134 ? -4.870 -8.670 -11.885 1.00 97.75 134 GLY A CA 1
ATOM 1084 C C . GLY A 1 134 ? -4.410 -9.937 -11.158 1.00 97.75 134 GLY A C 1
ATOM 1085 O O . GLY A 1 134 ? -5.086 -10.395 -10.236 1.00 97.75 134 GLY A O 1
ATOM 1086 N N . PHE A 1 135 ? -3.236 -10.466 -11.510 1.00 97.62 135 PHE A N 1
ATOM 1087 C CA . PHE A 1 135 ? -2.642 -11.626 -10.843 1.00 97.62 135 PHE A CA 1
ATOM 1088 C C . PHE A 1 135 ? -2.356 -11.362 -9.359 1.00 97.62 135 PHE A C 1
ATOM 1090 O O . PHE A 1 135 ? -2.662 -12.208 -8.521 1.00 97.62 135 PHE A O 1
ATOM 1097 N N . ILE A 1 136 ? -1.836 -10.180 -9.010 1.00 97.12 136 ILE A N 1
ATOM 1098 C CA . ILE A 1 136 ? -1.594 -9.783 -7.615 1.00 97.12 136 ILE A CA 1
ATOM 1099 C C . ILE A 1 136 ? -2.894 -9.821 -6.812 1.00 97.12 136 ILE A C 1
ATOM 1101 O O . ILE A 1 136 ? -2.910 -10.367 -5.712 1.00 97.12 136 ILE A O 1
ATOM 1105 N N . ILE A 1 137 ? -3.989 -9.289 -7.358 1.00 97.38 137 ILE A N 1
ATOM 1106 C CA . ILE A 1 137 ? -5.292 -9.318 -6.683 1.00 97.38 137 ILE A CA 1
ATOM 1107 C C . ILE A 1 137 ? -5.837 -10.733 -6.544 1.00 97.38 137 ILE A C 1
ATOM 1109 O O . ILE A 1 137 ? -6.324 -11.090 -5.472 1.00 97.38 137 ILE A O 1
ATOM 1113 N N . TYR A 1 138 ? -5.723 -11.554 -7.587 1.00 96.69 138 TYR A N 1
ATOM 1114 C CA . TYR A 1 138 ? -6.107 -12.960 -7.511 1.00 96.69 138 TYR A CA 1
ATOM 1115 C C . TYR A 1 138 ? -5.351 -13.687 -6.387 1.00 96.69 138 TYR A C 1
ATOM 1117 O O . TYR A 1 138 ? -5.970 -14.327 -5.536 1.00 96.69 138 TYR A O 1
ATOM 1125 N N . MET A 1 139 ? -4.025 -13.524 -6.334 1.00 96.06 139 MET A N 1
ATOM 1126 C CA . MET A 1 139 ? -3.186 -14.100 -5.281 1.00 96.06 139 MET A CA 1
ATOM 1127 C C . MET A 1 139 ? -3.542 -13.548 -3.903 1.00 96.06 139 MET A C 1
ATOM 1129 O O . MET A 1 139 ? -3.597 -14.311 -2.943 1.00 96.06 139 MET A O 1
ATOM 1133 N N . PHE A 1 140 ? -3.826 -12.250 -3.792 1.00 94.81 140 PHE A N 1
ATOM 1134 C CA . PHE A 1 140 ? -4.228 -11.621 -2.538 1.00 94.81 140 PHE A CA 1
ATOM 1135 C C . PHE A 1 140 ? -5.518 -12.233 -1.980 1.00 94.81 140 PHE A C 1
ATOM 1137 O O . PHE A 1 140 ? -5.544 -12.635 -0.820 1.00 94.81 140 PHE A O 1
ATOM 1144 N N . TYR A 1 141 ? -6.556 -12.400 -2.806 1.00 94.69 141 TYR A N 1
ATOM 1145 C CA . TYR A 1 141 ? -7.792 -13.058 -2.373 1.00 94.69 141 TYR A CA 1
ATOM 1146 C C . TYR A 1 141 ? -7.577 -14.518 -1.999 1.00 94.69 141 TYR A C 1
ATOM 1148 O O . TYR A 1 141 ? -8.039 -14.956 -0.949 1.00 94.69 141 TYR A O 1
ATOM 1156 N N . ARG A 1 142 ? -6.812 -15.253 -2.810 1.00 94.50 142 ARG A N 1
ATOM 1157 C CA . ARG A 1 142 ? -6.464 -16.644 -2.513 1.00 94.50 142 ARG A CA 1
ATOM 1158 C C . ARG A 1 142 ? -5.686 -16.786 -1.202 1.00 94.50 142 ARG A C 1
ATOM 1160 O O . ARG A 1 142 ? -5.785 -17.814 -0.540 1.00 94.50 142 ARG A O 1
ATOM 1167 N N . SER A 1 143 ? -4.924 -15.759 -0.832 1.00 91.94 143 SER A N 1
ATOM 1168 C CA . SER A 1 143 ? -4.151 -15.739 0.408 1.00 91.94 143 SER A CA 1
ATOM 1169 C C . SER A 1 143 ? -5.040 -15.606 1.646 1.00 91.94 143 SER A C 1
ATOM 1171 O O . SER A 1 143 ? -4.645 -16.100 2.697 1.00 91.94 143 SER A O 1
ATOM 1173 N N . PHE A 1 144 ? -6.235 -15.004 1.559 1.00 88.88 144 PHE A N 1
ATOM 1174 C CA . PHE A 1 144 ? -7.144 -14.919 2.713 1.00 88.88 144 PHE A CA 1
ATOM 1175 C C . PHE A 1 144 ? -7.627 -16.285 3.178 1.00 88.88 144 PHE A C 1
ATOM 1177 O O . PHE A 1 144 ? -7.542 -16.558 4.372 1.00 88.88 144 PHE A O 1
ATOM 1184 N N . ASP A 1 145 ? -8.011 -17.163 2.246 1.00 89.62 145 ASP A N 1
ATOM 1185 C CA . ASP A 1 145 ? -8.418 -18.539 2.567 1.00 89.62 145 ASP A CA 1
ATOM 1186 C C . ASP A 1 145 ? -7.337 -19.266 3.388 1.00 89.62 145 ASP A C 1
ATOM 1188 O O . ASP A 1 145 ? -7.628 -20.077 4.265 1.00 89.62 145 ASP A O 1
ATOM 1192 N N . TRP A 1 146 ? -6.065 -18.969 3.103 1.00 88.38 146 TRP A N 1
ATOM 1193 C CA . TRP A 1 146 ? -4.919 -19.553 3.799 1.00 88.38 146 TRP A CA 1
ATOM 1194 C C . TRP A 1 146 ? -4.659 -18.874 5.145 1.00 88.38 146 TRP A C 1
ATOM 1196 O O . TRP A 1 146 ? -4.376 -19.549 6.133 1.00 88.38 146 TRP A O 1
ATOM 1206 N N . ILE A 1 147 ? -4.757 -17.544 5.191 1.00 88.19 147 ILE A N 1
ATOM 1207 C CA . ILE A 1 147 ? -4.499 -16.736 6.386 1.00 88.19 147 ILE A CA 1
ATOM 1208 C C . ILE A 1 147 ? -5.545 -16.999 7.474 1.00 88.19 147 ILE A C 1
ATOM 1210 O O . ILE A 1 147 ? -5.185 -17.048 8.649 1.00 88.19 147 ILE A O 1
ATOM 1214 N N . GLU A 1 148 ? -6.814 -17.201 7.116 1.00 86.31 148 GLU A N 1
ATOM 1215 C CA . GLU A 1 148 ? -7.892 -17.450 8.084 1.00 86.31 148 GLU A CA 1
ATOM 1216 C C . GLU A 1 148 ? -7.684 -18.740 8.894 1.00 86.31 148 GLU A C 1
ATOM 1218 O O . GLU A 1 148 ? -8.100 -18.814 10.050 1.00 86.31 148 GLU A O 1
ATOM 1223 N N . GLY A 1 149 ? -6.988 -19.731 8.328 1.00 88.75 149 GLY A N 1
ATOM 1224 C CA . GLY A 1 149 ? -6.641 -20.977 9.016 1.00 88.75 149 GLY A CA 1
ATOM 1225 C C . GLY A 1 149 ? -5.350 -20.922 9.842 1.00 88.75 149 GLY A C 1
ATOM 1226 O O . GLY A 1 149 ? -5.033 -21.886 10.541 1.00 88.75 149 GLY A O 1
ATOM 1227 N N . MET A 1 150 ? -4.573 -19.836 9.764 1.00 89.88 150 MET A N 1
ATOM 1228 C CA . MET A 1 150 ? -3.256 -19.760 10.400 1.00 89.88 150 MET A CA 1
ATOM 1229 C C . MET A 1 150 ? -3.319 -19.286 11.862 1.00 89.88 150 MET A C 1
ATOM 1231 O O . MET A 1 150 ? -4.035 -18.336 12.184 1.00 89.88 150 MET A O 1
ATOM 1235 N N . PRO A 1 151 ? -2.491 -19.857 12.761 1.00 91.94 151 PRO A N 1
ATOM 1236 C CA . PRO A 1 151 ? -2.274 -19.300 14.092 1.00 91.94 151 PRO A CA 1
ATOM 1237 C C . PRO A 1 151 ? -1.810 -17.832 14.053 1.00 91.94 151 PRO A C 1
ATOM 1239 O O . PRO A 1 151 ? -0.997 -17.428 13.220 1.00 91.94 151 PRO A O 1
ATOM 1242 N N . GLU A 1 152 ? -2.245 -17.029 15.026 1.00 85.94 152 GLU A N 1
ATOM 1243 C CA . GLU A 1 152 ? -1.937 -15.589 15.073 1.00 85.94 152 GLU A CA 1
ATOM 1244 C C . GLU A 1 152 ? -0.422 -15.297 15.091 1.00 85.94 152 GLU A C 1
ATOM 1246 O O . GLU A 1 152 ? 0.057 -14.383 14.420 1.00 85.94 152 GLU A O 1
ATOM 1251 N N . LYS A 1 153 ? 0.366 -16.128 15.791 1.00 89.81 153 LYS A N 1
ATOM 1252 C CA . LYS A 1 153 ? 1.833 -15.990 15.855 1.00 89.81 153 LYS A CA 1
ATOM 1253 C C . LYS A 1 153 ? 2.496 -16.168 14.487 1.00 89.81 153 LYS A C 1
ATOM 1255 O O . LYS A 1 153 ? 3.412 -15.420 14.148 1.00 89.81 153 LYS A O 1
ATOM 1260 N N . THR A 1 154 ? 2.038 -17.145 13.703 1.00 89.94 154 THR A N 1
ATOM 1261 C CA . THR A 1 154 ? 2.587 -17.409 12.365 1.00 89.94 154 THR A CA 1
ATOM 1262 C C . THR A 1 154 ? 2.192 -16.320 11.380 1.00 89.94 154 THR A C 1
ATOM 1264 O O . THR A 1 154 ? 3.005 -15.952 10.537 1.00 89.94 154 THR A O 1
ATOM 1267 N N . PHE A 1 155 ? 0.994 -15.745 11.530 1.00 86.44 155 PHE A N 1
ATOM 1268 C CA . PHE A 1 155 ? 0.564 -14.605 10.725 1.00 86.44 155 PHE A CA 1
ATOM 1269 C C . PHE A 1 155 ? 1.478 -13.392 10.938 1.00 86.44 155 PHE A C 1
ATOM 1271 O O . PHE A 1 155 ? 2.013 -12.855 9.970 1.00 86.44 155 PHE A O 1
ATOM 1278 N N . ILE A 1 156 ? 1.739 -13.004 12.193 1.00 87.94 156 ILE A N 1
ATOM 1279 C CA . ILE A 1 156 ? 2.641 -11.879 12.503 1.00 87.94 156 ILE A CA 1
ATOM 1280 C C . ILE A 1 156 ? 4.038 -12.138 11.929 1.00 87.94 156 ILE A C 1
ATOM 1282 O O . ILE A 1 156 ? 4.622 -11.252 11.307 1.00 87.94 156 ILE A O 1
ATOM 1286 N N . PHE A 1 157 ? 4.556 -13.361 12.083 1.00 91.81 157 PHE A N 1
ATOM 1287 C CA . PHE A 1 157 ? 5.856 -13.733 11.531 1.00 91.81 157 PHE A CA 1
ATOM 1288 C C . PHE A 1 157 ? 5.902 -13.595 10.003 1.00 91.81 157 PHE A C 1
ATOM 1290 O O . PHE A 1 157 ? 6.804 -12.945 9.482 1.00 91.81 157 PHE A O 1
ATOM 1297 N N . LEU A 1 158 ? 4.914 -14.136 9.281 1.00 89.62 158 LEU A N 1
ATOM 1298 C CA . LEU A 1 158 ? 4.835 -14.038 7.819 1.00 89.62 158 LEU A CA 1
ATOM 1299 C C . LEU A 1 158 ? 4.744 -12.579 7.354 1.00 89.62 158 LEU A C 1
ATOM 1301 O O . LEU A 1 158 ? 5.390 -12.179 6.386 1.00 89.62 158 LEU A O 1
ATOM 1305 N N . THR A 1 159 ? 3.983 -11.776 8.092 1.00 87.81 159 THR A N 1
ATOM 1306 C CA . THR A 1 159 ? 3.784 -10.361 7.789 1.00 87.81 159 THR A CA 1
ATOM 1307 C C . THR A 1 159 ? 5.076 -9.546 7.970 1.00 87.81 159 THR A C 1
ATOM 1309 O O . THR A 1 159 ? 5.278 -8.554 7.279 1.00 87.81 159 THR A O 1
ATOM 1312 N N . LEU A 1 160 ? 5.997 -9.978 8.838 1.00 91.38 160 LEU A N 1
ATOM 1313 C CA . LEU A 1 160 ? 7.339 -9.391 8.965 1.00 91.38 160 LEU A CA 1
ATOM 1314 C C . LEU A 1 160 ? 8.338 -9.978 7.958 1.00 91.38 160 LEU A C 1
ATOM 1316 O O . LEU A 1 160 ? 9.220 -9.268 7.467 1.00 91.38 160 LEU A O 1
ATOM 1320 N N . LEU A 1 161 ? 8.194 -11.262 7.630 1.00 94.81 161 LEU A N 1
ATOM 1321 C CA . LEU A 1 161 ? 9.072 -11.974 6.709 1.00 94.81 161 LEU A CA 1
ATOM 1322 C C . LEU A 1 161 ? 8.976 -11.420 5.282 1.00 94.81 161 LEU A C 1
ATOM 1324 O O . LEU A 1 161 ? 10.008 -11.199 4.654 1.00 94.81 161 LEU A O 1
ATOM 1328 N N . ILE A 1 162 ? 7.764 -11.155 4.780 1.00 93.44 162 ILE A N 1
ATOM 1329 C CA . ILE A 1 162 ? 7.552 -10.690 3.398 1.00 93.44 162 ILE A CA 1
ATOM 1330 C C . ILE A 1 162 ? 8.254 -9.344 3.126 1.00 93.44 162 ILE A C 1
ATOM 1332 O O . ILE A 1 162 ? 9.052 -9.284 2.188 1.00 93.44 162 ILE A O 1
ATOM 1336 N N . PRO A 1 163 ? 8.047 -8.271 3.919 1.00 93.31 163 PRO A N 1
ATOM 1337 C CA . PRO A 1 163 ? 8.779 -7.021 3.733 1.00 93.31 163 PRO A CA 1
ATOM 1338 C C . PRO A 1 163 ? 10.290 -7.210 3.865 1.00 93.31 163 PRO A C 1
ATOM 1340 O O . PRO A 1 163 ? 11.037 -6.627 3.089 1.00 93.31 163 PRO A O 1
ATOM 1343 N N . SER A 1 164 ? 10.745 -8.060 4.791 1.00 94.38 164 SER A N 1
ATOM 1344 C CA . SER A 1 164 ? 12.176 -8.332 4.991 1.00 94.38 164 SER A CA 1
ATOM 1345 C C . SER A 1 164 ? 12.814 -8.996 3.765 1.00 94.38 164 SER A C 1
ATOM 1347 O O . SER A 1 164 ? 13.894 -8.595 3.332 1.00 94.38 164 SER A O 1
ATOM 1349 N N . ALA A 1 165 ? 12.119 -9.955 3.149 1.00 95.25 165 ALA A N 1
ATOM 1350 C CA . ALA A 1 165 ? 12.543 -10.570 1.895 1.00 95.25 165 ALA A CA 1
ATOM 1351 C C . ALA A 1 165 ? 12.583 -9.545 0.749 1.00 95.25 165 ALA A C 1
ATOM 1353 O O . ALA A 1 165 ? 13.554 -9.501 -0.004 1.00 95.25 165 ALA A O 1
ATOM 1354 N N . LEU A 1 166 ? 11.577 -8.668 0.650 1.00 94.00 166 LEU A N 1
ATOM 1355 C CA . LEU A 1 166 ? 11.557 -7.600 -0.356 1.00 94.00 166 LEU A CA 1
ATOM 1356 C C . LEU A 1 166 ? 12.707 -6.603 -0.173 1.00 94.00 166 LEU A C 1
ATOM 1358 O O . LEU A 1 166 ? 13.305 -6.195 -1.163 1.00 94.00 166 LEU A O 1
ATOM 1362 N N . ILE A 1 167 ? 13.059 -6.239 1.064 1.00 93.62 167 ILE A N 1
ATOM 1363 C CA . ILE A 1 167 ? 14.230 -5.390 1.349 1.00 93.62 167 ILE A CA 1
ATOM 1364 C C . ILE A 1 167 ? 15.501 -6.045 0.805 1.00 93.62 167 ILE A C 1
ATOM 1366 O O . ILE A 1 167 ? 16.287 -5.378 0.133 1.00 93.62 167 ILE A O 1
ATOM 1370 N N . SER A 1 168 ? 15.680 -7.345 1.062 1.00 93.00 168 SER A N 1
ATOM 1371 C CA . SER A 1 168 ? 16.854 -8.089 0.598 1.00 93.00 168 SER A CA 1
ATOM 1372 C C . SER A 1 168 ? 16.943 -8.173 -0.927 1.00 93.00 168 SER A C 1
ATOM 1374 O O . SER A 1 168 ? 18.052 -8.205 -1.449 1.00 93.00 168 SER A O 1
ATOM 1376 N N . LEU A 1 169 ? 15.808 -8.227 -1.630 1.00 93.12 169 LEU A N 1
ATOM 1377 C CA . LEU A 1 169 ? 15.766 -8.304 -3.095 1.00 93.12 169 LEU A CA 1
ATOM 1378 C C . LEU A 1 169 ? 15.897 -6.930 -3.771 1.00 93.12 169 LEU A C 1
ATOM 1380 O O . LEU A 1 169 ? 16.443 -6.834 -4.861 1.00 93.12 169 LEU A O 1
ATOM 1384 N N . ILE A 1 170 ? 15.395 -5.862 -3.149 1.00 89.50 170 ILE A N 1
ATOM 1385 C CA . ILE A 1 170 ? 15.438 -4.506 -3.726 1.00 89.50 170 ILE A CA 1
ATOM 1386 C C . ILE A 1 170 ? 16.799 -3.836 -3.490 1.00 89.50 170 ILE A C 1
ATOM 1388 O O . ILE A 1 170 ? 17.201 -2.957 -4.251 1.00 89.50 170 ILE A O 1
ATOM 1392 N N . TYR A 1 171 ? 17.537 -4.230 -2.450 1.00 88.38 171 TYR A N 1
ATOM 1393 C CA . TYR A 1 171 ? 18.891 -3.721 -2.228 1.00 88.38 171 TYR A CA 1
ATOM 1394 C C . TYR A 1 171 ? 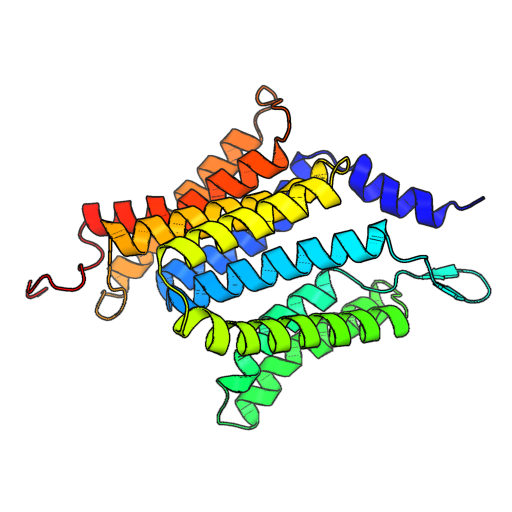19.794 -4.035 -3.443 1.00 88.38 171 TYR A C 1
ATOM 1396 O O . TYR A 1 171 ? 19.794 -5.175 -3.909 1.00 88.38 171 TYR A O 1
ATOM 1404 N N . PRO A 1 172 ? 20.565 -3.062 -3.978 1.00 86.69 172 PRO A N 1
ATOM 1405 C CA . PRO A 1 172 ? 20.983 -1.793 -3.365 1.00 86.69 172 PRO A CA 1
ATOM 1406 C C . PRO A 1 172 ? 20.144 -0.548 -3.709 1.00 86.69 172 PRO A C 1
ATOM 1408 O O . PRO A 1 172 ? 20.569 0.565 -3.397 1.00 86.69 172 PRO A O 1
ATOM 1411 N N . LEU A 1 173 ? 18.968 -0.678 -4.331 1.00 84.75 173 LEU A N 1
ATOM 1412 C CA . LEU A 1 173 ? 18.170 0.467 -4.782 1.00 84.75 173 LEU A CA 1
ATOM 1413 C C . LEU A 1 173 ? 17.472 1.181 -3.606 1.00 84.75 173 LEU A C 1
ATOM 1415 O O . LEU A 1 173 ? 16.303 0.948 -3.301 1.00 84.75 173 LEU A O 1
ATOM 1419 N N . THR A 1 174 ? 18.198 2.070 -2.923 1.00 84.00 174 THR A N 1
ATOM 1420 C CA . THR A 1 174 ? 17.759 2.720 -1.673 1.00 84.00 174 THR A CA 1
ATOM 1421 C C . THR A 1 174 ? 16.504 3.583 -1.826 1.00 84.00 174 THR A C 1
ATOM 1423 O O . THR A 1 174 ? 15.693 3.651 -0.899 1.00 84.00 174 THR A O 1
ATOM 1426 N N . SER A 1 175 ? 16.287 4.199 -2.992 1.00 81.94 175 SER A N 1
ATOM 1427 C CA . SER A 1 175 ? 15.084 4.985 -3.306 1.00 81.94 175 SER A CA 1
ATOM 1428 C C . SER A 1 175 ? 13.809 4.133 -3.256 1.00 81.94 175 SER A C 1
ATOM 1430 O O . SER A 1 175 ? 12.811 4.544 -2.664 1.00 81.94 175 SER A O 1
ATOM 1432 N N . ALA A 1 176 ? 13.872 2.907 -3.774 1.00 86.56 176 ALA A N 1
ATOM 1433 C CA . ALA A 1 176 ? 12.766 1.953 -3.834 1.00 86.56 176 ALA A CA 1
ATOM 1434 C C . ALA A 1 176 ? 12.418 1.296 -2.484 1.00 86.56 176 ALA A C 1
ATOM 1436 O O . ALA A 1 176 ? 11.362 0.677 -2.342 1.00 86.56 176 ALA A O 1
ATOM 1437 N N . MET A 1 177 ? 13.256 1.463 -1.457 1.00 91.88 177 MET A N 1
ATOM 1438 C CA . MET A 1 177 ? 13.047 0.844 -0.140 1.00 91.88 177 MET A CA 1
ATOM 1439 C C . MET A 1 177 ? 11.869 1.434 0.648 1.00 91.88 177 MET A C 1
ATOM 1441 O O . MET A 1 177 ? 11.489 0.897 1.691 1.00 91.88 177 MET A O 1
ATOM 1445 N N . ILE A 1 178 ? 11.248 2.502 0.138 1.00 93.81 178 ILE A N 1
ATOM 1446 C CA . ILE A 1 178 ? 10.016 3.063 0.693 1.00 93.81 178 ILE A CA 1
ATOM 1447 C C . ILE A 1 178 ? 8.875 2.043 0.723 1.00 93.81 178 ILE A C 1
ATOM 1449 O O . ILE A 1 178 ? 8.150 1.991 1.711 1.00 93.81 178 ILE A O 1
ATOM 1453 N N . TYR A 1 179 ? 8.722 1.197 -0.299 1.00 94.06 179 TYR A N 1
ATOM 1454 C CA . TYR A 1 179 ? 7.576 0.285 -0.388 1.00 94.06 179 TYR A CA 1
ATOM 1455 C C . TYR A 1 179 ? 7.642 -0.886 0.598 1.00 94.06 179 TYR A C 1
ATOM 1457 O O . TYR A 1 179 ? 6.647 -1.113 1.292 1.00 94.06 179 TYR A O 1
ATOM 1465 N N . PRO A 1 180 ? 8.788 -1.577 0.766 1.00 95.19 180 PRO A N 1
ATOM 1466 C CA . PRO A 1 180 ? 8.946 -2.515 1.871 1.00 95.19 180 PRO A CA 1
ATOM 1467 C C . PRO A 1 180 ? 8.799 -1.845 3.239 1.00 95.19 180 PRO A C 1
ATOM 1469 O O . PRO A 1 180 ? 8.209 -2.440 4.135 1.00 95.19 180 PRO A O 1
ATOM 1472 N N . GLY A 1 181 ? 9.267 -0.600 3.397 1.00 95.94 181 GLY A N 1
ATOM 1473 C CA . GLY A 1 181 ? 9.065 0.178 4.625 1.00 95.94 181 GLY A CA 1
ATOM 1474 C C . GLY A 1 181 ? 7.589 0.430 4.917 1.00 95.94 181 GLY A C 1
ATOM 1475 O O . GLY A 1 181 ? 7.129 0.210 6.034 1.00 95.94 181 GLY A O 1
ATOM 1476 N N . ILE A 1 182 ? 6.819 0.809 3.896 1.00 96.25 182 ILE A N 1
ATOM 1477 C CA . ILE A 1 182 ? 5.368 0.967 3.998 1.00 96.25 182 ILE A CA 1
ATOM 1478 C C . ILE A 1 182 ? 4.703 -0.348 4.420 1.00 96.25 182 ILE A C 1
ATOM 1480 O O . ILE A 1 182 ? 3.890 -0.353 5.343 1.00 96.25 182 ILE A O 1
ATOM 1484 N N . LEU A 1 183 ? 5.054 -1.464 3.773 1.00 96.12 183 LEU A N 1
ATOM 1485 C CA . LEU A 1 183 ? 4.505 -2.774 4.122 1.00 96.12 183 LEU A CA 1
ATOM 1486 C C . LEU A 1 183 ? 4.845 -3.149 5.565 1.00 96.12 183 LEU A C 1
ATOM 1488 O O . LEU A 1 183 ? 3.964 -3.576 6.305 1.00 96.12 183 LEU A O 1
ATOM 1492 N N . PHE A 1 184 ? 6.093 -2.953 5.981 1.00 96.56 184 PHE A N 1
ATOM 1493 C CA . PHE A 1 184 ? 6.562 -3.268 7.327 1.00 96.56 184 PHE A CA 1
ATOM 1494 C C . PHE A 1 184 ? 5.839 -2.435 8.397 1.00 96.56 184 PHE A C 1
ATOM 1496 O O . PHE A 1 184 ? 5.273 -2.989 9.342 1.00 96.56 184 PHE A O 1
ATOM 1503 N N . GLY A 1 185 ? 5.789 -1.111 8.220 1.00 96.69 185 GLY A N 1
ATOM 1504 C CA . GLY A 1 185 ? 5.126 -0.197 9.149 1.00 96.69 185 GLY A CA 1
ATOM 1505 C C . GLY A 1 185 ? 3.621 -0.433 9.247 1.00 96.69 185 GLY A C 1
ATOM 1506 O O . GLY A 1 185 ? 3.087 -0.503 10.355 1.00 96.69 185 GLY A O 1
ATOM 1507 N N . ALA A 1 186 ? 2.941 -0.639 8.116 1.00 96.00 186 ALA A N 1
ATOM 1508 C CA . ALA A 1 186 ? 1.511 -0.932 8.099 1.00 96.00 186 ALA A CA 1
ATOM 1509 C C . ALA A 1 186 ? 1.180 -2.266 8.771 1.00 96.00 186 ALA A C 1
ATOM 1511 O O . ALA A 1 186 ? 0.198 -2.364 9.499 1.00 96.00 186 ALA A O 1
ATOM 1512 N N . SER A 1 187 ? 2.012 -3.281 8.559 1.00 94.31 187 SER A N 1
ATOM 1513 C CA . SER A 1 187 ? 1.842 -4.617 9.131 1.00 94.31 187 SER A CA 1
ATOM 1514 C C . SER A 1 187 ? 1.947 -4.624 10.653 1.00 94.31 187 SER A C 1
ATOM 1516 O O . SER A 1 187 ? 1.082 -5.170 11.348 1.00 94.31 187 SER A O 1
ATOM 1518 N N . ILE A 1 188 ? 2.984 -3.968 11.183 1.00 95.19 188 ILE A N 1
ATOM 1519 C CA . ILE A 1 188 ? 3.165 -3.790 12.626 1.00 95.19 188 ILE A CA 1
ATOM 1520 C C . ILE A 1 188 ? 2.036 -2.933 13.185 1.00 95.19 188 ILE A C 1
ATOM 1522 O O . ILE A 1 188 ? 1.414 -3.307 14.179 1.00 95.19 188 ILE A O 1
ATOM 1526 N N . GLY A 1 189 ? 1.750 -1.799 12.549 1.00 95.19 189 GLY A N 1
ATOM 1527 C CA . GLY A 1 189 ? 0.763 -0.857 13.050 1.00 95.19 189 GLY A CA 1
ATOM 1528 C C . GLY A 1 189 ? -0.650 -1.440 13.075 1.00 95.19 189 GLY A C 1
ATOM 1529 O O . GLY A 1 189 ? -1.325 -1.334 14.096 1.00 95.19 189 GLY A O 1
ATOM 1530 N N . TYR A 1 190 ? -1.065 -2.153 12.027 1.00 93.19 190 TYR A N 1
ATOM 1531 C CA . TYR A 1 190 ? -2.355 -2.846 11.992 1.00 93.19 190 TYR A CA 1
ATOM 1532 C C . TYR A 1 190 ? -2.456 -3.942 13.063 1.00 93.19 190 TYR A C 1
ATOM 1534 O O . TYR A 1 190 ? -3.460 -4.034 13.769 1.00 93.19 190 TYR A O 1
ATOM 1542 N N . SER A 1 191 ? -1.391 -4.726 13.262 1.00 91.69 191 SER A N 1
ATOM 1543 C CA . SER A 1 191 ? -1.352 -5.749 14.318 1.00 91.69 191 SER A CA 1
ATOM 1544 C C . SER A 1 191 ? -1.466 -5.128 15.716 1.00 91.69 191 SER A C 1
ATOM 1546 O O . SER A 1 191 ? -2.237 -5.596 16.555 1.00 91.69 191 SER A O 1
ATOM 1548 N N . LEU A 1 192 ? -0.743 -4.032 15.972 1.00 92.94 192 LEU A N 1
ATOM 1549 C CA . LEU A 1 192 ? -0.811 -3.298 17.238 1.00 92.94 192 LEU A CA 1
ATOM 1550 C C . LEU A 1 192 ? -2.181 -2.649 17.463 1.00 92.94 192 LEU A C 1
ATOM 1552 O O . LEU A 1 192 ? -2.670 -2.642 18.594 1.00 92.94 192 LEU A O 1
ATOM 1556 N N . GLU A 1 193 ? -2.807 -2.121 16.413 1.00 91.81 193 GLU A N 1
ATOM 1557 C CA . GLU A 1 193 ? -4.148 -1.536 16.470 1.00 91.81 193 GLU A CA 1
ATOM 1558 C C . GLU A 1 193 ? -5.186 -2.593 16.865 1.00 91.81 193 GLU A C 1
ATOM 1560 O O . GLU A 1 193 ? -5.933 -2.379 17.826 1.00 91.81 193 GLU A O 1
ATOM 1565 N N . ARG A 1 194 ? -5.148 -3.768 16.227 1.00 88.75 194 ARG A N 1
ATOM 1566 C CA . ARG A 1 194 ? -6.047 -4.894 16.518 1.00 88.75 194 ARG A CA 1
ATOM 1567 C C . ARG A 1 194 ? -5.868 -5.438 17.938 1.00 88.75 194 ARG A C 1
ATOM 1569 O O . ARG A 1 194 ? -6.839 -5.831 18.591 1.00 88.75 194 ARG A O 1
ATOM 1576 N N . LEU A 1 195 ? -4.638 -5.448 18.451 1.00 86.94 195 LEU A N 1
ATOM 1577 C CA . LEU A 1 195 ? -4.349 -5.927 19.803 1.00 86.94 195 LEU A CA 1
ATOM 1578 C C . LEU A 1 195 ? -4.717 -4.900 20.884 1.00 86.94 195 LEU A C 1
ATOM 1580 O O . LEU A 1 195 ? -5.334 -5.265 21.886 1.00 86.94 195 LEU A O 1
ATOM 1584 N N . LYS A 1 196 ? -4.358 -3.621 20.702 1.00 85.81 196 LYS A N 1
ATOM 1585 C CA . LYS A 1 196 ? -4.456 -2.598 21.759 1.00 85.81 196 LYS A CA 1
ATOM 1586 C C . LYS A 1 196 ? -5.670 -1.684 21.632 1.00 85.81 196 LYS A C 1
ATOM 1588 O O . LYS A 1 196 ? -6.318 -1.419 22.642 1.00 85.81 196 LYS A O 1
ATOM 1593 N N . VAL A 1 197 ? -5.977 -1.196 20.432 1.00 84.94 197 VAL A N 1
ATOM 1594 C CA . VAL A 1 197 ? -6.952 -0.112 20.235 1.00 84.94 197 VAL A CA 1
ATOM 1595 C C . VAL A 1 197 ? -8.350 -0.672 20.006 1.00 84.94 197 VAL A C 1
ATOM 1597 O O . VAL A 1 197 ? -9.255 -0.315 20.755 1.00 84.94 197 VAL A O 1
ATOM 1600 N N . ARG A 1 198 ? -8.529 -1.583 19.037 1.00 83.25 198 ARG A N 1
ATOM 1601 C CA . ARG A 1 198 ? -9.836 -2.166 18.665 1.00 83.25 198 ARG A CA 1
ATOM 1602 C C . ARG A 1 198 ? -10.931 -1.112 18.503 1.00 83.25 198 ARG A C 1
ATOM 1604 O O . ARG A 1 198 ? -12.017 -1.243 19.068 1.00 83.25 198 ARG A O 1
ATOM 1611 N N . SER A 1 199 ? -10.630 -0.001 17.833 1.00 78.75 199 SER A N 1
ATOM 1612 C CA . SER A 1 199 ? -11.630 1.072 17.736 1.00 78.75 199 SER A CA 1
ATOM 1613 C C . SER A 1 199 ? -12.698 0.745 16.674 1.00 78.75 199 SER A C 1
ATOM 1615 O O . SER A 1 199 ? -12.466 -0.077 15.793 1.00 78.75 199 SER A O 1
ATOM 1617 N N . ILE A 1 200 ? -13.870 1.365 16.725 1.00 82.88 200 ILE A N 1
ATOM 1618 C CA . ILE A 1 200 ? -14.961 1.145 15.768 1.00 82.88 200 ILE A CA 1
ATOM 1619 C C . ILE A 1 200 ? -15.264 2.475 15.072 1.00 82.88 200 ILE A C 1
ATOM 1621 O O . ILE A 1 200 ? -15.522 3.478 15.732 1.00 82.88 200 ILE A O 1
ATOM 1625 N N . ILE A 1 201 ? -15.233 2.489 13.733 1.00 82.44 201 ILE A N 1
ATOM 1626 C CA . ILE A 1 201 ? -15.594 3.674 12.919 1.00 82.44 201 ILE A CA 1
ATOM 1627 C C . ILE A 1 201 ? -17.120 3.764 12.714 1.00 82.44 201 ILE A C 1
ATOM 1629 O O . ILE A 1 201 ? -17.693 4.852 12.575 1.00 82.44 201 ILE A O 1
ATOM 1633 N N . ASN A 1 202 ? -17.792 2.612 12.682 1.00 74.56 202 ASN A N 1
ATOM 1634 C CA . ASN A 1 202 ? -19.237 2.508 12.493 1.00 74.56 202 ASN A CA 1
ATOM 1635 C C . ASN A 1 202 ? -19.960 3.126 13.701 1.00 74.56 202 ASN A C 1
ATOM 1637 O O . ASN A 1 202 ? -19.836 2.627 14.813 1.00 74.56 202 ASN A O 1
ATOM 1641 N N . GLY A 1 203 ? -20.687 4.225 13.480 1.00 74.00 203 GLY A N 1
ATOM 1642 C CA . GLY A 1 203 ? -21.410 4.961 14.528 1.00 74.00 203 GLY A CA 1
ATOM 1643 C C . GLY A 1 203 ? -20.832 6.335 14.878 1.00 74.00 203 GLY A C 1
ATOM 1644 O O . GLY A 1 203 ? -21.491 7.108 15.562 1.00 74.00 203 GLY A O 1
ATOM 1645 N N . ALA A 1 204 ? -19.641 6.688 14.386 1.00 83.62 204 ALA A N 1
ATOM 1646 C CA . ALA A 1 204 ? -19.089 8.021 14.615 1.00 83.62 204 ALA A CA 1
ATOM 1647 C C . ALA A 1 204 ? -19.808 9.103 13.796 1.00 83.62 204 ALA A C 1
ATOM 1649 O O . ALA A 1 204 ? -20.056 8.915 12.599 1.00 83.62 204 ALA A O 1
ATOM 1650 N N . SER A 1 205 ? -20.066 10.252 14.429 1.00 89.62 205 SER A N 1
ATOM 1651 C CA . SER A 1 205 ? -20.631 11.436 13.778 1.00 89.62 205 SER A CA 1
ATOM 1652 C C . SER A 1 205 ? -19.741 11.923 12.625 1.00 89.62 205 SER A C 1
ATOM 1654 O O . SER A 1 205 ? -18.519 11.741 12.634 1.00 89.62 205 SER A O 1
ATOM 1656 N N . LEU A 1 206 ? -20.342 12.577 11.623 1.00 89.88 206 LEU A N 1
ATOM 1657 C CA . LEU A 1 206 ? -19.587 13.169 10.509 1.00 89.88 206 LEU A CA 1
ATOM 1658 C C . LEU A 1 206 ? -18.532 14.168 11.006 1.00 89.88 206 LEU A C 1
ATOM 1660 O O . LEU A 1 206 ? -17.422 14.192 10.484 1.00 89.88 206 LEU A O 1
ATOM 1664 N N . ILE A 1 207 ? -18.849 14.925 12.061 1.00 92.00 207 ILE A N 1
ATOM 1665 C CA . ILE A 1 207 ? -17.928 15.879 12.690 1.00 92.00 207 ILE A CA 1
ATOM 1666 C C . ILE A 1 207 ? -16.697 15.154 13.243 1.00 92.00 207 ILE A C 1
ATOM 1668 O O . ILE A 1 207 ? -15.573 15.543 12.930 1.00 92.00 207 ILE A O 1
ATOM 1672 N N . ASN A 1 208 ? -16.882 14.056 13.983 1.00 91.06 208 ASN A N 1
ATOM 1673 C CA . ASN A 1 208 ? -15.763 13.284 14.527 1.00 91.06 208 ASN A CA 1
ATOM 1674 C C . ASN A 1 208 ? -14.889 12.697 13.414 1.00 91.06 208 ASN A C 1
ATOM 1676 O O . ASN A 1 208 ? -13.668 12.664 13.548 1.00 91.06 208 ASN A O 1
ATOM 1680 N N . ARG A 1 209 ? -15.492 12.276 12.293 1.00 90.88 209 ARG A N 1
ATOM 1681 C CA . ARG A 1 209 ? -14.748 11.807 11.112 1.00 90.88 209 ARG A CA 1
ATOM 1682 C C . ARG A 1 209 ? -13.926 12.924 10.473 1.00 90.88 209 ARG A C 1
ATOM 1684 O O . ARG A 1 209 ? -12.777 12.678 10.121 1.00 90.88 209 ARG A O 1
ATOM 1691 N N . CYS A 1 210 ? -14.471 14.135 10.367 1.00 92.50 210 CYS A N 1
ATOM 1692 C CA . CYS A 1 210 ? -13.729 15.297 9.878 1.00 92.50 210 CYS A CA 1
ATOM 1693 C C . CYS A 1 210 ? -12.564 15.658 10.810 1.00 92.50 210 CYS A C 1
ATOM 1695 O O . CYS A 1 210 ? -11.451 15.863 10.337 1.00 92.50 210 CYS A O 1
ATOM 1697 N N . ILE A 1 211 ? -12.782 15.678 12.129 1.00 93.69 211 ILE A N 1
ATOM 1698 C CA . ILE A 1 211 ? -11.721 15.956 13.110 1.00 93.69 211 ILE A CA 1
ATOM 1699 C C . ILE A 1 211 ? -10.623 14.887 13.031 1.00 93.69 211 ILE A C 1
ATOM 1701 O O . ILE A 1 211 ? -9.443 15.224 12.951 1.00 93.69 211 ILE A O 1
ATOM 1705 N N . ALA A 1 212 ? -10.999 13.606 12.990 1.00 92.62 212 ALA A N 1
ATOM 1706 C CA . ALA A 1 212 ? -10.0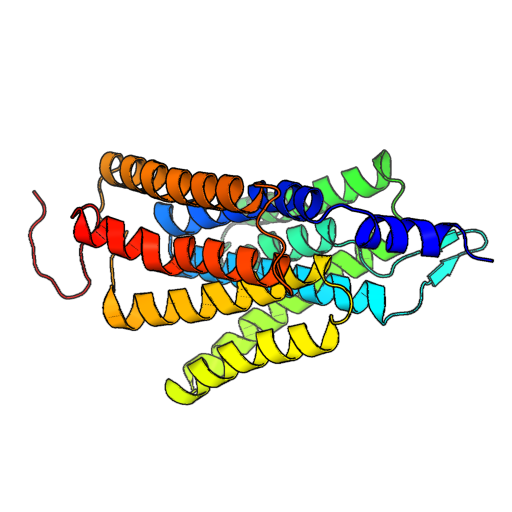52 12.506 12.825 1.00 92.62 212 ALA A CA 1
ATOM 1707 C C . ALA A 1 212 ? -9.255 12.641 11.519 1.00 92.62 212 ALA A C 1
ATOM 1709 O O . ALA A 1 212 ? -8.036 12.474 11.515 1.00 92.62 212 ALA A O 1
ATOM 1710 N N . PHE A 1 213 ? -9.917 13.025 10.425 1.00 92.50 213 PHE A N 1
ATOM 1711 C CA . PHE A 1 213 ? -9.256 13.307 9.158 1.00 92.50 213 PHE A CA 1
ATOM 1712 C C . PHE A 1 213 ? -8.221 14.434 9.282 1.00 92.50 213 PHE A C 1
ATOM 1714 O O . PHE A 1 213 ? -7.082 14.253 8.847 1.00 92.50 213 PHE A O 1
ATOM 1721 N N . PHE A 1 214 ? -8.558 15.561 9.916 1.00 94.94 214 PHE A N 1
ATOM 1722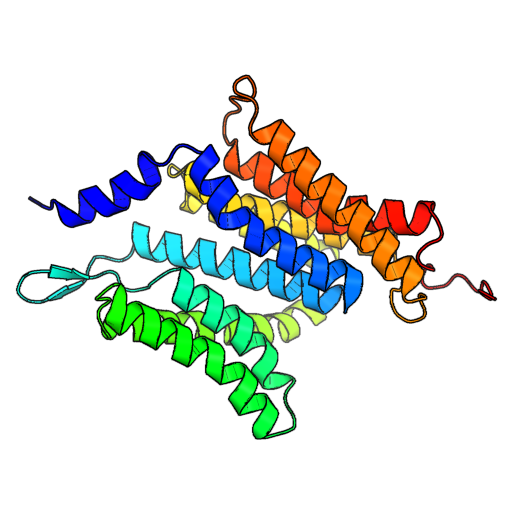 C CA . PHE A 1 214 ? -7.618 16.671 10.110 1.00 94.94 214 PHE A CA 1
ATOM 1723 C C . PHE A 1 214 ? -6.421 16.280 10.979 1.00 94.94 214 PHE A C 1
ATOM 1725 O O . PHE A 1 214 ? -5.285 16.575 10.623 1.00 94.94 214 PHE A O 1
ATOM 1732 N N . ILE A 1 215 ? -6.646 15.566 12.081 1.00 95.50 215 ILE A N 1
ATOM 1733 C CA . ILE A 1 215 ? -5.565 15.119 12.971 1.00 95.50 215 ILE A CA 1
ATOM 1734 C C . ILE A 1 215 ? -4.654 14.113 12.258 1.00 95.50 215 ILE A C 1
ATOM 1736 O O . ILE A 1 215 ? -3.429 14.236 12.295 1.00 95.50 215 ILE A O 1
ATOM 1740 N N . GLY A 1 216 ? -5.246 13.128 11.579 1.00 95.06 216 GLY A N 1
ATOM 1741 C CA . GLY A 1 216 ? -4.499 12.122 10.835 1.00 95.06 216 GLY A CA 1
ATOM 1742 C C . GLY A 1 216 ? -3.654 12.750 9.726 1.00 95.06 216 GLY A C 1
ATOM 1743 O O . GLY A 1 216 ? -2.450 12.488 9.644 1.00 95.06 216 GLY A O 1
ATOM 1744 N N . SER A 1 217 ? -4.266 13.611 8.907 1.00 94.75 217 SER A N 1
ATOM 1745 C CA . SER A 1 217 ? -3.596 14.308 7.802 1.00 94.75 217 SER A CA 1
ATOM 1746 C C . SER A 1 217 ? -2.502 15.258 8.287 1.00 94.75 217 SER A C 1
ATOM 1748 O O . SER A 1 217 ? -1.409 15.240 7.722 1.00 94.75 217 SER A O 1
ATOM 1750 N N . ALA A 1 218 ? -2.739 16.014 9.364 1.00 96.00 218 ALA A N 1
ATOM 1751 C CA . ALA A 1 218 ? -1.734 16.881 9.974 1.00 96.00 218 ALA A CA 1
ATOM 1752 C C . ALA A 1 218 ? -0.478 16.100 10.378 1.00 96.00 218 ALA A C 1
ATOM 1754 O O . ALA A 1 218 ? 0.634 16.553 10.119 1.00 96.00 218 ALA A O 1
ATOM 1755 N N . GLY A 1 219 ? -0.634 14.901 10.942 1.00 95.81 219 GLY A N 1
ATOM 1756 C CA . GLY A 1 219 ? 0.507 14.060 11.295 1.00 95.81 219 GLY A CA 1
ATOM 1757 C C . GLY A 1 219 ? 1.276 13.515 10.090 1.00 95.81 219 GLY A C 1
ATOM 1758 O O . GLY A 1 219 ? 2.504 13.537 10.092 1.00 95.81 219 GLY A O 1
ATOM 1759 N N . VAL A 1 220 ? 0.584 13.101 9.022 1.00 95.12 220 VAL A N 1
ATOM 1760 C CA . VAL A 1 220 ? 1.240 12.675 7.769 1.00 95.12 220 VAL A CA 1
ATOM 1761 C C . VAL A 1 220 ? 2.029 13.833 7.146 1.00 95.12 220 VAL A C 1
ATOM 1763 O O . VAL A 1 220 ? 3.172 13.648 6.728 1.00 95.12 220 VAL A O 1
ATOM 1766 N N . ILE A 1 221 ? 1.454 15.040 7.140 1.00 95.00 221 ILE A N 1
ATOM 1767 C CA . ILE A 1 221 ? 2.112 16.265 6.668 1.00 95.00 221 ILE A CA 1
ATOM 1768 C C . ILE A 1 221 ? 3.327 16.605 7.545 1.00 95.00 221 ILE A C 1
ATOM 1770 O O . ILE A 1 221 ? 4.397 16.904 7.017 1.00 95.00 221 ILE A O 1
ATOM 1774 N N . ALA A 1 222 ? 3.198 16.518 8.870 1.00 95.81 222 ALA A N 1
ATOM 1775 C CA . ALA A 1 222 ? 4.296 16.777 9.798 1.00 95.81 222 ALA A CA 1
ATOM 1776 C C . ALA A 1 222 ? 5.471 15.812 9.574 1.00 95.81 222 ALA A C 1
ATOM 1778 O O . ALA A 1 222 ? 6.612 16.256 9.452 1.00 95.81 222 ALA A O 1
ATOM 1779 N N . ILE A 1 223 ? 5.198 14.508 9.438 1.00 94.75 223 ILE A N 1
ATOM 1780 C CA . ILE A 1 223 ? 6.221 13.495 9.132 1.00 94.75 223 ILE A CA 1
ATOM 1781 C C . ILE A 1 223 ? 6.897 13.812 7.794 1.00 94.75 223 ILE A C 1
ATOM 1783 O O . ILE A 1 223 ? 8.123 13.802 7.715 1.00 94.75 223 ILE A O 1
ATOM 1787 N N . TYR A 1 224 ? 6.126 14.157 6.759 1.00 92.00 224 TYR A N 1
ATOM 1788 C CA . TYR A 1 224 ? 6.675 14.560 5.464 1.00 92.00 224 TYR A CA 1
ATOM 1789 C C . TYR A 1 224 ? 7.640 15.750 5.576 1.00 92.00 224 TYR A C 1
ATOM 1791 O O . TYR A 1 224 ? 8.731 15.700 5.012 1.00 92.00 224 TYR A O 1
ATOM 1799 N N . PHE A 1 225 ? 7.291 16.791 6.338 1.00 92.06 225 PHE A N 1
ATOM 1800 C CA . PHE A 1 225 ? 8.179 17.939 6.532 1.00 92.06 225 PHE A CA 1
ATOM 1801 C C . PHE A 1 225 ? 9.443 17.589 7.315 1.00 92.06 225 PHE A C 1
ATOM 1803 O O . PHE A 1 225 ? 10.521 18.017 6.910 1.00 92.06 225 PHE A O 1
ATOM 1810 N N . VAL A 1 226 ? 9.348 16.781 8.378 1.00 91.75 226 VAL A N 1
ATOM 1811 C CA . VAL A 1 226 ? 10.523 16.328 9.147 1.00 91.75 226 VAL A CA 1
ATOM 1812 C C . VAL A 1 226 ? 11.496 15.563 8.247 1.00 91.75 226 VAL A C 1
ATOM 1814 O O . VAL A 1 226 ? 12.691 15.845 8.249 1.00 91.75 226 VAL A O 1
ATOM 1817 N N . PHE A 1 227 ? 10.979 14.666 7.406 1.00 88.94 227 PHE A N 1
ATOM 1818 C CA . PHE A 1 227 ? 11.754 13.913 6.415 1.00 88.94 227 PHE A CA 1
ATOM 1819 C C . PHE A 1 227 ? 12.092 14.719 5.147 1.00 88.94 227 PHE A C 1
ATOM 1821 O O . PHE A 1 227 ? 12.632 14.182 4.186 1.00 88.94 227 PHE A O 1
ATOM 1828 N N . ARG A 1 228 ? 11.810 16.019 5.100 1.00 86.38 228 ARG A N 1
ATOM 1829 C CA . ARG A 1 228 ? 12.332 16.903 4.049 1.00 86.38 228 ARG A CA 1
ATOM 1830 C C . ARG A 1 228 ? 13.535 17.710 4.531 1.00 86.38 228 ARG A C 1
ATOM 1832 O O . ARG A 1 228 ? 14.219 18.328 3.717 1.00 86.38 228 ARG A O 1
ATOM 1839 N N . LEU A 1 229 ? 13.797 17.722 5.837 1.00 86.62 229 LEU A N 1
ATOM 1840 C CA . LEU A 1 229 ? 14.871 18.520 6.405 1.00 86.62 229 LEU A CA 1
ATOM 1841 C C . LEU A 1 229 ? 16.246 17.941 6.020 1.00 86.62 229 LEU A C 1
ATOM 1843 O O . LEU A 1 229 ? 16.461 16.733 6.130 1.00 86.62 229 LEU A O 1
ATOM 1847 N N . PRO A 1 230 ? 17.203 18.791 5.602 1.00 73.50 230 PRO A N 1
ATOM 1848 C CA . PRO A 1 230 ? 18.469 18.352 5.004 1.00 73.50 230 PRO A CA 1
ATOM 1849 C C . PRO A 1 230 ? 19.399 17.613 5.976 1.00 73.50 230 PRO A C 1
ATOM 1851 O O . PRO A 1 230 ? 20.318 16.928 5.537 1.00 73.50 230 PRO A O 1
ATOM 1854 N N . PHE A 1 231 ? 19.170 17.736 7.286 1.00 69.94 231 PHE A N 1
ATOM 1855 C CA . PHE A 1 231 ? 19.999 17.110 8.318 1.00 69.94 231 PHE A CA 1
ATOM 1856 C C . PHE A 1 231 ? 19.673 15.631 8.563 1.00 69.94 231 PHE A C 1
ATOM 1858 O O . PHE A 1 231 ? 20.437 14.940 9.234 1.00 69.94 231 PHE A O 1
ATOM 1865 N N . VAL A 1 232 ? 18.557 15.117 8.038 1.00 68.88 232 VAL A N 1
ATOM 1866 C CA . VAL A 1 232 ? 18.174 13.717 8.233 1.00 68.88 232 VAL A CA 1
ATOM 1867 C C . VAL A 1 232 ? 18.756 12.880 7.090 1.00 68.88 232 VAL A C 1
ATOM 1869 O O . VAL A 1 232 ? 18.063 12.510 6.152 1.00 68.88 232 VAL A O 1
ATOM 1872 N N . GLN A 1 233 ? 20.055 12.588 7.141 1.00 69.19 233 GLN A N 1
ATOM 1873 C CA . GLN A 1 233 ? 20.708 11.654 6.213 1.00 69.19 233 GLN A CA 1
ATOM 1874 C C . GLN A 1 233 ? 20.930 10.312 6.910 1.00 69.19 233 GLN A C 1
ATOM 1876 O O . GLN A 1 233 ? 22.025 9.991 7.362 1.00 69.19 233 GLN A O 1
ATOM 1881 N N . LEU A 1 234 ? 19.853 9.539 7.053 1.00 75.25 234 LEU A N 1
ATOM 1882 C CA . LEU A 1 234 ? 19.928 8.197 7.629 1.00 75.25 234 LEU A CA 1
ATOM 1883 C C . LEU A 1 234 ? 20.245 7.161 6.541 1.00 75.25 234 LEU A C 1
ATOM 1885 O O . LEU A 1 234 ? 19.688 7.252 5.439 1.00 75.25 234 LEU A O 1
ATOM 1889 N N . PRO A 1 235 ? 21.051 6.124 6.840 1.00 73.12 235 PRO A N 1
ATOM 1890 C CA . PRO A 1 235 ? 21.057 4.932 6.005 1.00 73.12 235 PRO A CA 1
ATOM 1891 C C . PRO A 1 235 ? 19.624 4.381 5.967 1.00 73.12 235 PRO A C 1
ATOM 1893 O O . PRO A 1 235 ? 18.930 4.377 6.983 1.00 73.12 235 PRO A O 1
ATOM 1896 N N . PHE A 1 236 ? 19.154 3.961 4.791 1.00 84.00 236 PHE A N 1
ATOM 1897 C CA . PHE A 1 236 ? 17.775 3.483 4.595 1.00 84.00 236 PHE A CA 1
ATOM 1898 C C . PHE A 1 236 ? 16.680 4.539 4.833 1.00 84.00 236 PHE A C 1
ATOM 1900 O O . PHE A 1 236 ? 15.563 4.210 5.228 1.00 84.00 236 PHE A O 1
ATOM 1907 N N . PHE A 1 237 ? 16.959 5.812 4.548 1.00 89.25 237 PHE A N 1
ATOM 1908 C CA . PHE A 1 237 ? 16.010 6.915 4.724 1.00 89.25 237 PHE A CA 1
ATOM 1909 C C . PHE A 1 237 ? 14.590 6.642 4.195 1.00 89.25 237 PHE A C 1
ATOM 1911 O O . PHE A 1 237 ? 13.614 6.818 4.925 1.00 89.25 237 PHE A O 1
ATOM 1918 N N . SER A 1 238 ? 14.473 6.161 2.952 1.00 90.50 238 SER A N 1
ATOM 1919 C CA . SER A 1 238 ? 13.192 5.829 2.315 1.00 90.50 238 SER A CA 1
ATOM 1920 C C . SER A 1 238 ? 12.409 4.765 3.085 1.00 90.50 238 SER A C 1
ATOM 1922 O O . SER A 1 238 ? 11.197 4.892 3.260 1.00 90.50 238 SER A O 1
ATOM 1924 N N . PHE A 1 239 ? 13.103 3.738 3.582 1.00 93.44 239 PHE A N 1
ATOM 1925 C CA . PHE A 1 239 ? 12.508 2.673 4.388 1.00 93.44 239 PHE A CA 1
ATOM 1926 C C . PHE A 1 239 ? 11.984 3.213 5.721 1.00 93.44 239 PHE A C 1
ATOM 1928 O O . PHE A 1 239 ? 10.841 2.938 6.095 1.00 93.44 239 PHE A O 1
ATOM 1935 N N . THR A 1 240 ? 12.789 4.021 6.413 1.00 93.88 240 THR A N 1
ATOM 1936 C CA . THR A 1 240 ? 12.413 4.634 7.693 1.00 93.88 240 THR A CA 1
ATOM 1937 C C . THR A 1 240 ? 11.208 5.554 7.524 1.00 93.88 240 THR A C 1
ATOM 1939 O O . THR A 1 240 ? 10.251 5.446 8.289 1.00 93.88 240 THR A O 1
ATOM 1942 N N . PHE A 1 241 ? 11.199 6.399 6.487 1.00 94.00 241 PHE A N 1
ATOM 1943 C CA . PHE A 1 241 ? 10.052 7.247 6.160 1.00 94.00 241 PHE A CA 1
ATOM 1944 C C . PHE A 1 241 ? 8.785 6.415 5.927 1.00 94.00 241 PHE A C 1
ATOM 1946 O O . PHE A 1 241 ? 7.764 6.648 6.577 1.00 94.00 241 PHE A O 1
ATOM 1953 N N . GLY A 1 242 ? 8.862 5.413 5.041 1.00 95.19 242 GLY A N 1
ATOM 1954 C CA . GLY A 1 242 ? 7.736 4.534 4.721 1.00 95.19 242 GLY A CA 1
ATOM 1955 C C . GLY A 1 242 ? 7.193 3.810 5.953 1.00 95.19 242 GLY A C 1
ATOM 1956 O O . GLY A 1 242 ? 5.979 3.739 6.146 1.00 95.19 242 GLY A O 1
ATOM 1957 N N . THR A 1 243 ? 8.083 3.348 6.831 1.00 96.50 243 THR A N 1
ATOM 1958 C CA . THR A 1 243 ? 7.722 2.674 8.084 1.00 96.50 243 THR A CA 1
ATOM 1959 C C . THR A 1 243 ? 7.012 3.622 9.045 1.00 96.50 243 THR A C 1
ATOM 1961 O O . THR A 1 243 ? 5.927 3.309 9.530 1.00 96.50 243 THR A O 1
ATOM 1964 N N . ILE A 1 244 ? 7.583 4.800 9.307 1.00 96.62 244 ILE A N 1
ATOM 1965 C CA . ILE A 1 244 ? 7.030 5.753 10.277 1.00 96.62 244 ILE A CA 1
ATOM 1966 C C . ILE A 1 244 ? 5.691 6.313 9.799 1.00 96.62 244 ILE A C 1
ATOM 1968 O O . ILE A 1 244 ? 4.739 6.358 10.578 1.00 96.62 244 ILE A O 1
ATOM 1972 N N . VAL A 1 245 ? 5.583 6.708 8.527 1.00 96.56 245 VAL A N 1
ATOM 1973 C CA . VAL A 1 245 ? 4.351 7.316 8.004 1.00 96.56 245 VAL A CA 1
ATOM 1974 C C . VAL A 1 245 ? 3.186 6.325 8.011 1.00 96.56 245 VAL A C 1
ATOM 1976 O O . VAL A 1 245 ? 2.051 6.692 8.302 1.00 96.56 245 VAL A O 1
ATOM 1979 N N . THR A 1 246 ? 3.449 5.045 7.762 1.00 97.00 246 THR A N 1
ATOM 1980 C CA . THR A 1 246 ? 2.390 4.027 7.745 1.00 97.00 246 THR A CA 1
ATOM 1981 C C . THR A 1 246 ? 2.060 3.501 9.124 1.00 97.00 246 THR A C 1
ATOM 1983 O O . THR A 1 246 ? 0.889 3.235 9.393 1.00 97.00 246 THR A O 1
ATOM 1986 N N . LEU A 1 247 ? 3.031 3.452 10.035 1.00 97.12 247 LEU A N 1
ATOM 1987 C CA . LEU A 1 247 ? 2.781 3.213 11.453 1.00 97.12 247 LEU A CA 1
ATOM 1988 C C . LEU A 1 247 ? 1.960 4.360 12.069 1.00 97.12 247 LEU A C 1
ATOM 1990 O O . LEU A 1 247 ? 1.073 4.117 12.889 1.00 97.12 247 LEU A O 1
ATOM 1994 N N . TRP A 1 248 ? 2.167 5.599 11.611 1.00 97.50 248 TRP A N 1
ATOM 1995 C CA . TRP A 1 248 ? 1.294 6.720 11.952 1.00 97.50 248 TRP A CA 1
ATOM 1996 C C . TRP A 1 248 ? -0.140 6.493 11.469 1.00 97.50 248 TRP A C 1
ATOM 1998 O O . TRP A 1 248 ? -1.074 6.574 12.266 1.00 97.50 248 TRP A O 1
ATOM 2008 N N . ILE A 1 249 ? -0.314 6.155 10.186 1.00 96.44 249 ILE A N 1
ATOM 2009 C CA . ILE A 1 249 ? -1.637 5.940 9.582 1.00 96.44 249 ILE A CA 1
ATOM 2010 C C . ILE A 1 249 ? -2.397 4.796 10.258 1.00 96.44 249 ILE A C 1
ATOM 2012 O O . ILE A 1 249 ? -3.581 4.945 10.571 1.00 96.44 249 ILE A O 1
ATOM 2016 N N . THR A 1 250 ? -1.726 3.666 10.477 1.00 96.31 250 THR A N 1
ATOM 2017 C CA . THR A 1 250 ? -2.366 2.414 10.903 1.00 96.31 250 THR A CA 1
ATOM 2018 C C . THR A 1 250 ? -2.503 2.270 12.414 1.00 96.31 250 THR A C 1
ATOM 2020 O O . THR A 1 250 ? -3.456 1.627 12.847 1.00 96.31 250 THR A O 1
ATOM 2023 N N . PHE A 1 251 ? -1.621 2.886 13.213 1.00 96.31 251 PHE A N 1
ATOM 2024 C CA . PHE A 1 251 ? -1.610 2.733 14.672 1.00 96.31 251 PHE A CA 1
ATOM 2025 C C . PHE A 1 251 ? -1.711 4.050 15.444 1.00 96.31 251 PHE A C 1
ATOM 2027 O O . PHE A 1 251 ? -2.640 4.209 16.237 1.00 96.31 251 PHE A O 1
ATOM 2034 N N . ILE A 1 252 ? -0.788 4.997 15.233 1.00 96.62 252 ILE A N 1
ATOM 2035 C CA . ILE A 1 252 ? -0.697 6.193 16.093 1.00 96.62 252 ILE A CA 1
ATOM 2036 C C . ILE A 1 252 ? -1.947 7.066 15.952 1.00 96.62 252 ILE A C 1
ATOM 2038 O O . ILE A 1 252 ? -2.543 7.441 16.960 1.00 96.62 252 ILE A O 1
ATOM 2042 N N . ALA A 1 253 ? -2.389 7.345 14.723 1.00 95.38 253 ALA A N 1
ATOM 2043 C CA . ALA A 1 253 ? -3.582 8.152 14.490 1.00 95.38 253 ALA A CA 1
ATOM 2044 C C . ALA A 1 253 ? -4.855 7.489 15.065 1.00 95.38 253 ALA A C 1
ATOM 2046 O O . ALA A 1 253 ? -5.537 8.136 15.860 1.00 95.38 253 ALA A O 1
ATOM 2047 N N . PRO A 1 254 ? -5.157 6.197 14.804 1.00 93.69 254 PRO A N 1
ATOM 2048 C CA . PRO A 1 254 ? -6.259 5.498 15.474 1.00 93.69 254 PRO A CA 1
ATOM 2049 C C . PRO A 1 254 ? -6.187 5.518 17.002 1.00 93.69 254 PRO A C 1
ATOM 2051 O O . PRO A 1 254 ? -7.212 5.708 17.659 1.00 93.69 254 PRO A O 1
ATOM 2054 N N . TYR A 1 255 ? -4.992 5.361 17.577 1.00 94.31 255 TYR A N 1
ATOM 2055 C CA . TYR A 1 255 ? -4.794 5.471 19.020 1.00 94.31 255 TYR A CA 1
ATOM 2056 C C . TYR A 1 255 ? -5.152 6.873 19.533 1.00 94.31 255 TYR A C 1
ATOM 2058 O O . TYR A 1 255 ? -5.860 6.994 20.532 1.00 94.31 255 TYR A O 1
ATOM 2066 N N . MET A 1 256 ? -4.739 7.930 18.828 1.00 94.81 256 MET A N 1
ATOM 2067 C CA . MET A 1 256 ? -5.122 9.305 19.158 1.00 94.81 256 MET A CA 1
ATOM 2068 C C . MET A 1 256 ? -6.630 9.528 19.039 1.00 94.81 256 MET A C 1
ATOM 2070 O O . MET A 1 256 ? -7.215 10.166 19.909 1.00 94.81 256 MET A O 1
ATOM 2074 N N . PHE A 1 257 ? -7.284 8.985 18.010 1.00 93.50 257 PHE A N 1
ATOM 2075 C CA . PHE A 1 257 ? -8.735 9.120 17.847 1.00 93.50 257 PHE A CA 1
ATOM 2076 C C . PHE A 1 257 ? -9.500 8.468 18.997 1.00 93.50 257 PHE A C 1
ATOM 2078 O O . PHE A 1 257 ? -10.491 9.021 19.470 1.00 93.50 257 PHE A O 1
ATOM 2085 N N . TYR A 1 258 ? -9.020 7.319 19.474 1.00 90.12 258 TYR A N 1
ATOM 2086 C CA . TYR A 1 258 ? -9.556 6.679 20.667 1.00 90.12 258 TYR A CA 1
ATOM 2087 C C . TYR A 1 258 ? -9.296 7.514 21.931 1.00 90.12 258 TYR A C 1
ATOM 2089 O O . TYR A 1 258 ? -10.224 7.764 22.696 1.00 90.12 258 TYR A O 1
ATOM 2097 N N . ALA A 1 259 ? -8.066 7.999 22.135 1.00 91.00 259 ALA A N 1
ATOM 2098 C CA . ALA A 1 259 ? -7.709 8.813 23.300 1.00 91.00 259 ALA A CA 1
ATOM 2099 C C . ALA A 1 259 ? -8.522 10.121 23.382 1.00 91.00 259 ALA A C 1
ATOM 2101 O O . ALA A 1 259 ? -8.920 10.550 24.464 1.00 91.00 259 ALA A O 1
ATOM 2102 N N . LEU A 1 260 ? -8.828 10.719 22.229 1.00 91.56 260 LEU A N 1
ATOM 2103 C CA . LEU A 1 260 ? -9.663 11.914 22.093 1.00 91.56 260 LEU A CA 1
ATOM 2104 C C . LEU A 1 260 ? -11.171 11.615 22.106 1.00 91.56 260 LEU A C 1
ATOM 2106 O O . LEU A 1 260 ? -11.964 12.526 21.892 1.00 91.56 260 LEU A O 1
ATOM 2110 N N . HIS A 1 261 ? -11.577 10.363 22.350 1.00 88.38 261 HIS A N 1
ATOM 2111 C CA . HIS A 1 261 ? -12.977 9.923 22.367 1.00 88.38 261 HIS A CA 1
ATOM 2112 C C . HIS A 1 261 ? -13.739 10.192 21.055 1.00 88.38 261 HIS A C 1
ATOM 2114 O O . HIS A 1 261 ? -14.965 10.280 21.042 1.00 88.38 261 HIS A O 1
ATOM 2120 N N . LEU A 1 262 ? -13.029 10.284 19.926 1.00 87.38 262 LEU A N 1
ATOM 2121 C CA . LEU A 1 262 ? -13.650 10.448 18.609 1.00 87.38 262 LEU A CA 1
ATOM 2122 C C . LEU A 1 262 ? -14.305 9.145 18.136 1.00 87.38 262 LEU A C 1
ATOM 2124 O O . LEU A 1 262 ? -15.323 9.193 17.440 1.00 87.38 262 LEU A O 1
ATOM 2128 N N . TYR A 1 263 ? -13.730 8.000 18.528 1.00 87.19 263 TYR A N 1
ATOM 2129 C CA . TYR A 1 263 ? -14.192 6.653 18.190 1.00 87.19 263 TYR A CA 1
ATOM 2130 C C . TYR A 1 263 ? -14.331 5.759 19.427 1.00 87.19 263 TYR A C 1
ATOM 2132 O O . TYR A 1 263 ? -13.492 5.787 20.328 1.00 87.19 263 TYR A O 1
ATOM 2140 N N . SER A 1 264 ? -15.365 4.915 19.430 1.00 83.00 264 SER A N 1
ATOM 2141 C CA . SER A 1 264 ? -15.581 3.897 20.465 1.00 83.00 264 SER A CA 1
ATOM 2142 C C . SER A 1 264 ? -14.629 2.720 20.314 1.00 83.00 264 SER A C 1
ATOM 2144 O O . SER A 1 264 ? -14.063 2.490 19.246 1.00 83.00 264 SER A O 1
ATOM 2146 N N . ARG A 1 265 ? -14.505 1.927 21.379 1.00 82.31 265 ARG A N 1
ATOM 2147 C CA . ARG A 1 265 ? -13.786 0.653 21.381 1.00 82.31 265 ARG A CA 1
ATOM 2148 C C . ARG A 1 265 ? -14.754 -0.520 2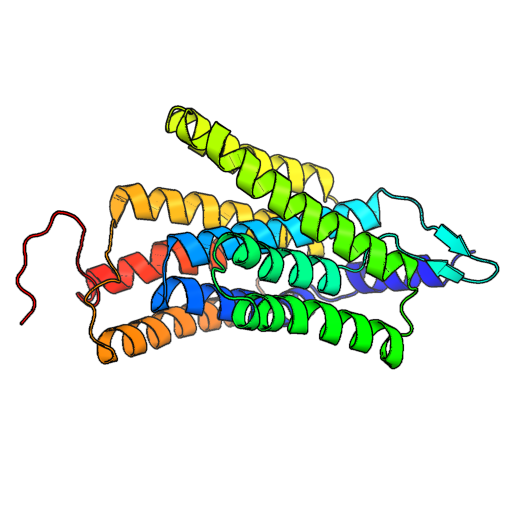1.353 1.00 82.31 265 ARG A C 1
ATOM 2150 O O . ARG A 1 265 ? -15.769 -0.508 22.048 1.00 82.31 265 ARG A O 1
ATOM 2157 N N . GLU A 1 266 ? -14.411 -1.542 20.586 1.00 75.94 266 GLU A N 1
ATOM 2158 C CA . GLU A 1 266 ? -15.148 -2.798 20.541 1.00 75.94 266 GLU A CA 1
ATOM 2159 C C . GLU A 1 266 ? -15.156 -3.466 21.922 1.00 75.94 266 GLU A C 1
ATOM 2161 O O . GLU A 1 266 ? -14.110 -3.647 22.548 1.00 75.94 266 GLU A O 1
ATOM 2166 N N . GLY A 1 267 ? -16.358 -3.757 22.428 1.00 68.25 267 GLY A N 1
ATOM 2167 C CA . GLY A 1 267 ? -16.586 -4.271 23.783 1.00 68.25 267 GLY A CA 1
ATOM 2168 C C . GLY A 1 267 ? -16.796 -3.208 24.871 1.00 68.25 267 GLY A C 1
ATOM 2169 O O . GLY A 1 267 ? -17.077 -3.570 26.010 1.00 68.25 267 GLY A O 1
ATOM 2170 N N . SER A 1 268 ? -16.710 -1.909 24.560 1.00 64.25 268 SER A N 1
ATOM 2171 C CA . SER A 1 268 ? -17.100 -0.848 25.497 1.00 64.25 268 SER A CA 1
ATOM 2172 C C . SER A 1 268 ? -18.564 -0.462 25.275 1.00 64.25 268 SER A C 1
ATOM 2174 O O . SER A 1 268 ? -18.899 0.199 24.294 1.00 64.25 268 SER A O 1
ATOM 2176 N N . ILE A 1 269 ? -19.449 -0.868 26.191 1.00 50.50 269 ILE A N 1
ATOM 2177 C CA . ILE A 1 269 ? -20.829 -0.368 26.249 1.00 50.50 269 ILE A CA 1
ATOM 2178 C C . ILE A 1 269 ? -20.762 1.057 26.810 1.00 50.50 269 ILE A C 1
ATOM 2180 O O . ILE A 1 269 ? -20.828 1.274 28.018 1.00 50.50 269 ILE A O 1
ATOM 2184 N N . ARG A 1 270 ? -20.570 2.048 25.943 1.00 53.75 270 ARG A N 1
ATOM 2185 C CA . ARG A 1 270 ? -20.834 3.450 26.274 1.00 53.75 270 ARG A CA 1
ATOM 2186 C C . ARG A 1 270 ? -21.855 3.977 25.282 1.00 53.75 270 ARG A C 1
ATOM 2188 O O . ARG A 1 270 ? -21.584 4.033 24.086 1.00 53.75 270 ARG A O 1
ATOM 2195 N N . HIS A 1 271 ? -23.032 4.334 25.794 1.00 44.56 271 HIS A N 1
ATOM 2196 C CA . HIS A 1 271 ? -24.020 5.110 25.054 1.00 44.56 271 HIS A CA 1
ATOM 2197 C C . HIS A 1 271 ? -23.385 6.458 24.700 1.00 44.56 271 HIS A C 1
ATOM 2199 O O . HIS A 1 271 ? -23.146 7.278 25.582 1.00 44.56 271 HIS A O 1
ATOM 2205 N N . ILE A 1 272 ? -23.057 6.655 23.424 1.00 53.81 272 ILE A N 1
ATOM 2206 C CA . ILE A 1 272 ? -22.712 7.973 22.895 1.00 53.81 272 ILE A CA 1
ATOM 2207 C C . ILE A 1 272 ? -24.042 8.623 22.523 1.00 53.81 272 ILE A C 1
ATOM 2209 O O . ILE A 1 272 ? -24.683 8.200 21.561 1.00 53.81 272 ILE A O 1
ATOM 2213 N N . THR A 1 273 ? -24.474 9.568 23.353 1.00 41.00 273 THR A N 1
ATOM 2214 C CA . THR A 1 273 ? -25.547 10.531 23.066 1.00 41.00 273 THR A CA 1
ATOM 2215 C C . THR A 1 273 ? -25.022 11.676 22.223 1.00 41.00 273 THR A C 1
ATOM 2217 O O . THR A 1 273 ? -23.911 12.152 22.556 1.00 41.00 273 THR A O 1
#

Nearest PDB structures (foldseek):
  7y15-assembly1_R  TM=1.959E-01  e=3.867E-01  Escherichia coli
  5efy-assembly2_C  TM=1.832E-01  e=3.198E+00  Streptomyces coelicolor A3(2)
  7pt0-assembly1_A  TM=1.803E-01  e=5.485E+00  Streptomyces coelicolor

Radius of gyration: 19.78 Å; Cα contacts (8 Å, |Δi|>4): 318; chains: 1; bounding box: 51×40×60 Å